Protein AF-A0A813H8K4-F1 (afdb_monomer_lite)

Radius of gyration: 30.25 Å; chains: 1; bounding box: 64×46×92 Å

Organism: Polarella glacialis (NCBI:txid89957)

Foldseek 3Di:
DAQDPPDQLQQQFFKWFQDPPQAQLLVCVVVVNNPCSCVVRVIDHLLVQLCVLCVVVVHHSPVVNVVSSNGGPVRNQVVSVVSVSNDGDTDQQSHADPVRGTDGRDDLSSQLSVLLVCQVPDQEDEDDDPELDLVSLLVSLVSNCVSVVNHAYAYAPEPNYPPVVRPDDPVCVVCSVVSSVVSRRVYYDYPCPVVVVVVVLCVQLVVVCVPPPVVSCVPSPLVVCLVVVPPCNLVCVVVPLVVVQVVVCVVVVNPDPDRPPDDPDPSVVSPDDD

Structure (mmCIF, N/CA/C/O backbone):
data_AF-A0A813H8K4-F1
#
_entry.id   AF-A0A813H8K4-F1
#
loop_
_atom_site.group_PDB
_atom_site.id
_atom_site.type_symbol
_atom_site.label_atom_id
_atom_site.label_alt_id
_atom_site.label_comp_id
_atom_site.label_asym_id
_atom_site.label_entity_id
_atom_site.label_seq_id
_atom_site.pdbx_PDB_ins_code
_atom_site.Cartn_x
_atom_site.Cartn_y
_atom_site.Cartn_z
_atom_site.occupancy
_atom_site.B_iso_or_equiv
_atom_site.auth_seq_id
_atom_site.auth_comp_id
_atom_site.auth_asym_id
_atom_site.auth_atom_id
_atom_site.pdbx_PDB_model_num
ATOM 1 N N . MET A 1 1 ? -9.091 7.031 7.380 1.00 95.38 1 MET A N 1
ATOM 2 C CA . MET A 1 1 ? -10.462 7.454 7.746 1.00 95.38 1 MET A CA 1
ATOM 3 C C . MET A 1 1 ? -11.420 6.767 6.790 1.00 95.38 1 MET A C 1
ATOM 5 O O . MET A 1 1 ? -10.937 6.190 5.821 1.00 95.38 1 MET A O 1
ATOM 9 N N . ILE A 1 2 ? -12.717 6.799 7.065 1.00 97.69 2 ILE A N 1
ATOM 10 C CA . ILE A 1 2 ? -13.765 6.326 6.157 1.00 97.69 2 ILE A CA 1
ATOM 11 C C . ILE A 1 2 ? -14.850 7.399 6.052 1.00 97.69 2 ILE A C 1
ATOM 13 O O . ILE A 1 2 ? -15.060 8.167 6.990 1.00 97.69 2 ILE A O 1
ATOM 17 N N . ASP A 1 3 ? -15.479 7.499 4.892 1.00 97.69 3 ASP A N 1
ATOM 18 C CA . ASP A 1 3 ? -16.495 8.497 4.568 1.00 97.69 3 ASP A CA 1
ATOM 19 C C . ASP A 1 3 ? -17.833 8.250 5.265 1.00 97.69 3 ASP A C 1
ATOM 21 O O . ASP A 1 3 ? -18.477 9.190 5.728 1.00 97.69 3 ASP A O 1
ATOM 25 N N . SER A 1 4 ? -18.223 6.985 5.389 1.00 98.06 4 SER A N 1
ATOM 26 C CA . SER A 1 4 ? -19.488 6.572 5.973 1.00 98.06 4 SER A CA 1
ATOM 27 C C . SER A 1 4 ? -19.311 5.408 6.942 1.00 98.06 4 SER A C 1
ATOM 29 O O . SER A 1 4 ? -18.419 4.578 6.798 1.00 98.06 4 SER A O 1
ATOM 31 N N . ASN A 1 5 ? -20.195 5.339 7.931 1.00 98.00 5 ASN A N 1
ATOM 32 C CA . ASN A 1 5 ? -20.363 4.205 8.832 1.00 98.00 5 ASN A CA 1
ATOM 33 C C . ASN A 1 5 ? -21.572 3.342 8.435 1.00 98.00 5 ASN A C 1
ATOM 35 O O . ASN A 1 5 ? -22.150 2.688 9.292 1.00 98.00 5 ASN A O 1
ATOM 39 N N . ILE A 1 6 ? -22.022 3.403 7.178 1.00 98.31 6 ILE A N 1
ATOM 40 C CA . ILE A 1 6 ? -23.239 2.705 6.747 1.00 98.31 6 ILE A CA 1
ATOM 41 C C . ILE A 1 6 ? -23.038 1.194 6.591 1.00 98.31 6 ILE A C 1
ATOM 43 O O . ILE A 1 6 ? -23.986 0.435 6.788 1.00 98.31 6 ILE A O 1
ATOM 47 N N . ASP A 1 7 ? -21.827 0.761 6.226 1.00 97.88 7 ASP A N 1
ATOM 48 C CA . ASP A 1 7 ? -21.523 -0.645 5.977 1.00 97.88 7 ASP A CA 1
ATOM 49 C C . ASP A 1 7 ? -21.149 -1.368 7.285 1.00 97.88 7 ASP A C 1
ATOM 51 O O . ASP A 1 7 ? -20.157 -1.015 7.937 1.00 97.88 7 ASP A O 1
ATOM 55 N N . PRO A 1 8 ? -21.900 -2.416 7.676 1.00 97.56 8 PRO A N 1
ATOM 56 C CA . PRO A 1 8 ? -21.609 -3.194 8.867 1.00 97.56 8 PRO A CA 1
ATOM 57 C C . PRO A 1 8 ? -20.218 -3.811 8.955 1.00 97.56 8 PRO A C 1
ATOM 59 O O . PRO A 1 8 ? -19.742 -4.009 10.074 1.00 97.56 8 PRO A O 1
ATOM 62 N N . ILE A 1 9 ? -19.574 -4.100 7.822 1.00 96.31 9 ILE A N 1
ATOM 63 C CA . ILE A 1 9 ? -18.228 -4.691 7.780 1.00 96.31 9 ILE A CA 1
ATOM 64 C C . ILE A 1 9 ? -17.190 -3.722 8.364 1.00 96.31 9 ILE A C 1
ATOM 66 O O . ILE A 1 9 ? -16.197 -4.147 8.954 1.00 96.31 9 ILE A O 1
ATOM 70 N N . ASP A 1 10 ? -17.431 -2.413 8.263 1.00 98.06 10 ASP A N 1
ATOM 71 C CA . ASP A 1 10 ? -16.506 -1.393 8.750 1.00 98.06 10 ASP A CA 1
ATOM 72 C C . ASP A 1 10 ? -16.682 -1.096 10.249 1.00 98.06 10 ASP A C 1
ATOM 74 O O . ASP A 1 10 ? -15.744 -0.634 10.907 1.00 98.06 10 ASP A O 1
ATOM 78 N N . HIS A 1 11 ? -17.856 -1.391 10.825 1.00 98.50 11 HIS A N 1
ATOM 79 C CA . HIS A 1 11 ? -18.200 -1.035 12.208 1.00 98.50 11 HIS A CA 1
ATOM 80 C C . HIS A 1 11 ? -17.167 -1.463 13.270 1.00 98.50 11 HIS A C 1
ATOM 82 O O . HIS A 1 11 ? -16.866 -0.638 14.138 1.00 98.50 11 HIS A O 1
ATOM 88 N N . PRO A 1 12 ? -16.594 -2.687 13.248 1.00 98.31 12 PRO A N 1
ATOM 89 C CA . PRO A 1 12 ? -15.613 -3.121 14.252 1.00 98.31 12 PRO A CA 1
ATOM 90 C C . PRO A 1 12 ? -14.320 -2.298 14.242 1.00 98.31 12 PRO A C 1
ATOM 92 O O . PRO A 1 12 ? -13.577 -2.289 15.224 1.00 98.31 12 PRO A O 1
ATOM 95 N N . HIS A 1 13 ? -14.053 -1.594 13.142 1.00 98.12 13 HIS A N 1
ATOM 96 C CA . HIS A 1 13 ? -12.815 -0.861 12.910 1.00 98.12 13 HIS A CA 1
ATOM 97 C C . HIS A 1 13 ? -12.967 0.650 13.098 1.00 98.12 13 HIS A C 1
ATOM 99 O O . HIS A 1 13 ? -11.957 1.353 13.179 1.00 98.12 13 HIS A O 1
ATOM 105 N N . ILE A 1 14 ? -14.195 1.166 13.203 1.00 98.50 14 ILE A N 1
ATOM 106 C CA . ILE A 1 14 ? -14.452 2.587 13.450 1.00 98.50 14 ILE A CA 1
ATOM 107 C C . ILE A 1 14 ? -14.142 2.918 14.915 1.00 98.50 14 ILE A C 1
ATOM 109 O O . ILE A 1 14 ? -14.570 2.231 15.845 1.00 98.50 14 ILE A O 1
ATOM 113 N N . LYS A 1 15 ? -13.377 3.992 15.124 1.00 98.12 15 LYS A N 1
ATOM 114 C CA . LYS A 1 15 ? -13.082 4.527 16.452 1.00 98.12 15 LYS A CA 1
ATOM 115 C C . LYS A 1 15 ? -14.181 5.487 16.892 1.00 98.12 15 LYS A C 1
ATOM 117 O O . LYS A 1 15 ? -14.658 6.293 16.097 1.00 98.12 15 LYS A O 1
ATOM 122 N N . GLY A 1 16 ? -14.495 5.462 18.178 1.00 98.06 16 GLY A N 1
ATOM 123 C CA . GLY A 1 16 ? -15.392 6.413 18.819 1.00 98.06 16 GLY A CA 1
ATOM 124 C C . GLY A 1 16 ? -14.904 6.820 20.199 1.00 98.06 16 GLY A C 1
ATOM 125 O O . GLY A 1 16 ? -13.991 6.211 20.757 1.00 98.06 16 GLY A O 1
ATOM 126 N N . ALA A 1 17 ? -15.495 7.885 20.730 1.00 98.19 17 ALA A N 1
ATOM 127 C CA . ALA A 1 17 ? -15.313 8.301 22.108 1.00 98.19 17 ALA A CA 1
ATOM 128 C C . ALA A 1 17 ? -15.956 7.273 23.047 1.00 98.19 17 ALA A C 1
ATOM 130 O O . ALA A 1 17 ? -17.081 6.823 22.822 1.00 98.19 17 ALA A O 1
ATOM 131 N N . THR A 1 18 ? -15.249 6.920 24.116 1.00 97.50 18 THR A N 1
ATOM 132 C CA . THR A 1 18 ? -15.731 6.007 25.166 1.00 97.50 18 THR A CA 1
ATOM 133 C C . THR A 1 18 ? -15.893 6.708 26.512 1.00 97.50 18 THR A C 1
ATOM 135 O O . THR A 1 18 ? -16.368 6.104 27.473 1.00 97.50 18 THR A O 1
ATOM 138 N N . VAL A 1 19 ? -15.529 7.989 26.590 1.00 96.38 19 VAL A N 1
ATOM 139 C CA . VAL A 1 19 ? -15.779 8.865 27.737 1.00 96.38 19 VAL A CA 1
ATOM 140 C C . VAL A 1 19 ? -17.006 9.730 27.444 1.00 96.38 19 VAL A C 1
ATOM 142 O O . VAL A 1 19 ? -17.052 10.441 26.442 1.00 96.38 19 VAL A O 1
ATOM 145 N N . LYS A 1 20 ? -18.017 9.663 28.319 1.00 95.69 20 LYS A N 1
ATOM 146 C CA . LYS A 1 20 ? -19.244 10.467 28.196 1.00 95.69 20 LYS A CA 1
ATOM 147 C C . LYS A 1 20 ? -18.939 11.957 28.367 1.00 95.69 20 LYS A C 1
ATOM 149 O O . LYS A 1 20 ? -18.173 12.328 29.250 1.00 95.69 20 LYS A O 1
ATOM 154 N N . GLY A 1 21 ? -19.615 12.798 27.586 1.00 94.44 21 GLY A N 1
ATOM 155 C CA . GLY A 1 21 ? -19.603 14.255 27.762 1.00 94.44 21 GLY A CA 1
ATOM 156 C C . GLY A 1 21 ? -18.380 14.981 27.197 1.00 94.44 21 GLY A C 1
ATOM 157 O O . GLY A 1 21 ? -18.243 16.176 27.440 1.00 94.44 21 GLY A O 1
ATOM 158 N N . VAL A 1 22 ? -17.511 14.291 26.451 1.00 96.12 22 VAL A N 1
ATOM 159 C CA . VAL A 1 22 ? -16.458 14.950 25.668 1.00 96.12 22 VAL A CA 1
ATOM 160 C C . VAL A 1 22 ? -17.084 15.737 24.512 1.00 96.12 22 VAL A C 1
ATOM 162 O O . VAL A 1 22 ? -18.079 15.310 23.924 1.00 96.12 22 VAL A O 1
ATOM 165 N N . GLU A 1 23 ? -16.509 16.893 24.197 1.00 96.56 23 GLU A N 1
ATOM 166 C CA . GLU A 1 23 ? -16.936 17.723 23.076 1.00 96.56 23 GLU A CA 1
ATOM 167 C C . GLU A 1 23 ? -16.644 17.046 21.723 1.00 96.56 23 GLU A C 1
ATOM 169 O O . GLU A 1 23 ? -15.661 16.308 21.615 1.00 96.56 23 GLU A O 1
ATOM 174 N N . PRO A 1 24 ? -17.430 17.304 20.660 1.00 97.62 24 PRO A N 1
ATOM 175 C CA . PRO A 1 24 ? -17.091 16.847 19.314 1.00 97.62 24 PRO A CA 1
ATOM 176 C C . PRO A 1 24 ? -15.683 17.288 18.888 1.00 97.62 24 PRO A C 1
ATOM 178 O O . PRO A 1 24 ? -15.290 18.434 19.113 1.00 97.62 24 PRO A O 1
ATOM 181 N N . LEU A 1 25 ? -14.931 16.407 18.222 1.00 97.44 25 LEU A N 1
ATOM 182 C CA . LEU A 1 25 ? -13.550 16.671 17.798 1.00 97.44 25 LEU A CA 1
ATOM 183 C C . LEU A 1 25 ? -13.435 17.940 16.941 1.00 97.44 25 LEU A C 1
ATOM 185 O O . LEU A 1 25 ? -12.498 18.715 17.123 1.00 97.44 25 LEU A O 1
ATOM 189 N N . TYR A 1 26 ? -14.397 18.204 16.050 1.00 95.94 26 TYR A N 1
ATOM 190 C CA . TYR A 1 26 ? -14.380 19.423 15.236 1.00 95.94 26 TYR A CA 1
ATOM 191 C C . TYR A 1 26 ? -14.438 20.702 16.091 1.00 95.94 26 TYR A C 1
ATOM 193 O O . TYR A 1 26 ? -13.811 21.698 15.733 1.00 95.94 26 TYR A O 1
ATOM 201 N N . GLU A 1 27 ? -15.141 20.689 17.232 1.00 96.56 27 GLU A N 1
ATOM 202 C CA . GLU A 1 27 ? -15.174 21.840 18.139 1.00 96.56 27 GLU A CA 1
ATOM 203 C C . GLU A 1 27 ? -13.833 22.032 18.837 1.00 96.56 27 GLU A C 1
ATOM 205 O O . GLU A 1 27 ? -13.381 23.166 18.997 1.00 96.56 27 GLU A O 1
ATOM 210 N N . ALA A 1 28 ? -13.190 20.936 19.245 1.00 97.06 28 ALA A N 1
ATOM 211 C CA . ALA A 1 28 ? -11.857 20.990 19.828 1.00 97.06 28 ALA A CA 1
ATOM 212 C C . ALA A 1 28 ? -10.840 21.555 18.825 1.00 97.06 28 ALA A C 1
ATOM 214 O O . ALA A 1 28 ? -10.028 22.397 19.198 1.00 97.06 28 ALA A O 1
ATOM 215 N N . ILE A 1 29 ? -10.936 21.177 17.545 1.00 96.62 29 ILE A N 1
ATOM 216 C CA . ILE A 1 29 ? -10.087 21.714 16.469 1.00 96.62 29 ILE A CA 1
ATOM 217 C C . ILE A 1 29 ? -10.332 23.216 16.282 1.00 96.62 29 ILE A C 1
ATOM 219 O O . ILE A 1 29 ? -9.381 23.993 16.250 1.00 96.62 29 ILE A O 1
ATOM 223 N N . GLN A 1 30 ? -11.593 23.656 16.225 1.00 95.44 30 GLN A N 1
ATOM 224 C CA . GLN A 1 30 ? -11.928 25.083 16.106 1.00 95.44 30 GLN A CA 1
ATOM 225 C C . GLN A 1 30 ? -11.410 25.918 17.285 1.00 95.44 30 GLN A C 1
ATOM 227 O O . GLN A 1 30 ? -11.039 27.077 17.105 1.00 95.44 30 GLN A O 1
ATOM 232 N N . LYS A 1 31 ? -11.373 25.333 18.487 1.00 96.69 31 LYS A N 1
ATOM 233 C CA . LYS A 1 31 ? -10.867 25.972 19.711 1.00 96.69 31 LYS A CA 1
ATOM 234 C C . LYS A 1 31 ? -9.347 25.824 19.888 1.00 96.69 31 LYS A C 1
ATOM 236 O O . LYS A 1 31 ? -8.793 26.440 20.794 1.00 96.69 31 LYS A O 1
ATOM 241 N N . GLY A 1 32 ? -8.670 25.023 19.059 1.00 96.94 32 GLY A N 1
ATOM 242 C CA . GLY A 1 32 ? -7.242 24.708 19.194 1.00 96.94 32 GLY A CA 1
ATOM 243 C C . GLY A 1 32 ? -6.896 23.834 20.411 1.00 96.94 32 GLY A C 1
ATOM 244 O O . GLY A 1 32 ? -5.775 23.898 20.918 1.00 96.94 32 GLY A O 1
ATOM 245 N N . THR A 1 33 ? -7.855 23.046 20.907 1.00 96.88 33 THR A N 1
ATOM 246 C CA . THR A 1 33 ? -7.750 22.167 22.090 1.00 96.88 33 THR A CA 1
ATOM 247 C C . THR A 1 33 ? -7.789 20.676 21.723 1.00 96.88 33 THR A C 1
ATOM 249 O O . THR A 1 33 ? -8.159 19.830 22.537 1.00 96.88 33 THR A O 1
ATOM 252 N N . ASP A 1 34 ? -7.452 20.336 20.481 1.00 96.25 34 ASP A N 1
ATOM 253 C CA . ASP A 1 34 ? -7.561 18.993 19.902 1.00 96.25 34 ASP A CA 1
ATOM 254 C C . ASP A 1 34 ? -6.357 18.081 20.192 1.00 96.25 34 ASP A C 1
ATOM 256 O O . ASP A 1 34 ? -6.471 16.859 20.089 1.00 96.25 34 ASP A O 1
ATOM 260 N N . LYS A 1 35 ? -5.217 18.653 20.602 1.00 96.56 35 LYS A N 1
ATOM 261 C CA . LYS A 1 35 ? -3.942 17.929 20.776 1.00 96.56 35 LYS A CA 1
ATOM 262 C C . LYS A 1 35 ? -4.033 16.686 21.664 1.00 96.56 35 LYS A C 1
ATOM 264 O O . LYS A 1 35 ? -3.372 15.692 21.380 1.00 96.56 35 LYS A O 1
ATOM 269 N N . ASP A 1 36 ? -4.818 16.742 22.736 1.00 96.75 36 ASP A N 1
ATOM 270 C CA . ASP A 1 36 ? -5.018 15.648 23.694 1.00 96.75 36 ASP A CA 1
ATOM 271 C C . ASP A 1 36 ? -6.418 15.018 23.593 1.00 96.75 36 ASP A C 1
ATOM 273 O O . ASP A 1 36 ? -6.781 14.158 24.400 1.00 96.75 36 ASP A O 1
ATOM 277 N N . TRP A 1 37 ? -7.213 15.425 22.598 1.00 97.38 37 TRP A N 1
ATOM 278 C CA . TRP A 1 37 ? -8.622 15.059 22.497 1.00 97.38 37 TRP A CA 1
ATOM 279 C C . TRP A 1 37 ? -8.823 13.549 22.429 1.00 97.38 37 TRP A C 1
ATOM 281 O O . TRP A 1 37 ? -9.679 13.018 23.128 1.00 97.38 37 TRP A O 1
ATOM 291 N N . GLU A 1 38 ? -8.003 12.825 21.657 1.00 95.56 38 GLU A N 1
ATOM 292 C CA . GLU A 1 38 ? -8.121 11.363 21.573 1.00 95.56 38 GLU A CA 1
ATOM 293 C C . GLU A 1 38 ? -7.940 10.684 22.932 1.00 95.56 38 GLU A C 1
ATOM 295 O O . GLU A 1 38 ? -8.662 9.735 23.246 1.00 95.56 38 GLU A O 1
ATOM 300 N N . GLN A 1 39 ? -7.000 11.180 23.739 1.00 96.69 39 GLN A N 1
ATOM 301 C CA . GLN A 1 39 ? -6.744 10.663 25.076 1.00 96.69 39 GLN A CA 1
ATOM 302 C C . GLN A 1 39 ? -7.911 10.993 26.012 1.00 96.69 39 GLN A C 1
ATOM 304 O O . GLN A 1 39 ? -8.418 10.095 26.683 1.00 96.69 39 GLN A O 1
ATOM 309 N N . ARG A 1 40 ? -8.377 12.250 26.023 1.00 96.38 40 ARG A N 1
ATOM 310 C CA . ARG A 1 40 ? -9.521 12.690 26.844 1.00 96.38 40 ARG A CA 1
ATOM 311 C C . ARG A 1 40 ? -10.816 11.959 26.490 1.00 96.38 40 ARG A C 1
ATOM 313 O O . ARG A 1 40 ? -11.583 11.612 27.382 1.00 96.38 40 ARG A O 1
ATOM 320 N N . ALA A 1 41 ? -11.042 11.702 25.205 1.00 97.38 41 ALA A N 1
ATOM 321 C CA . ALA A 1 41 ? -12.210 10.995 24.689 1.00 97.38 41 ALA A CA 1
ATOM 322 C C . ALA A 1 41 ? -12.155 9.475 24.917 1.00 97.38 41 ALA A C 1
ATOM 324 O O . ALA A 1 41 ? -13.165 8.795 24.723 1.00 97.38 41 ALA A O 1
ATOM 325 N N . GLY A 1 42 ? -10.990 8.924 25.283 1.00 97.06 42 GLY A N 1
ATOM 326 C CA . GLY A 1 42 ? -10.763 7.478 25.318 1.00 97.06 42 GLY A CA 1
ATOM 327 C C . GLY A 1 42 ? -10.927 6.833 23.939 1.00 97.06 42 GLY A C 1
ATOM 328 O O . GLY A 1 42 ? -11.490 5.751 23.827 1.00 97.06 42 GLY A O 1
ATOM 329 N N . CYS A 1 43 ? -10.508 7.515 22.870 1.00 97.00 43 CYS A N 1
ATOM 330 C CA . CYS A 1 43 ? -10.858 7.137 21.503 1.00 97.00 43 CYS A CA 1
ATOM 331 C C . CYS A 1 43 ? -10.319 5.745 21.121 1.00 97.00 43 CYS A C 1
ATOM 333 O O . CYS A 1 43 ? -9.116 5.561 20.926 1.00 97.00 43 CYS A O 1
ATOM 335 N N . MET A 1 44 ? -11.213 4.768 20.959 1.00 97.56 44 MET A N 1
ATOM 336 C CA . MET A 1 44 ? -10.886 3.387 20.580 1.00 97.56 44 MET A CA 1
ATOM 337 C C . MET A 1 44 ? -12.042 2.746 19.804 1.00 97.56 44 MET A C 1
ATOM 339 O O . MET A 1 44 ? -13.057 3.394 19.570 1.00 97.56 44 MET A O 1
ATOM 343 N N . THR A 1 45 ? -11.891 1.500 19.355 1.00 98.44 45 THR A N 1
ATOM 344 C CA . THR A 1 45 ? -12.976 0.771 18.674 1.00 98.44 45 THR A CA 1
ATOM 345 C C . THR A 1 45 ? -13.971 0.183 19.680 1.00 98.44 45 THR A C 1
ATOM 347 O O . THR A 1 45 ? -13.621 -0.040 20.843 1.00 98.44 45 THR A O 1
ATOM 350 N N . PHE A 1 46 ? -15.205 -0.107 19.249 1.00 98.44 46 PHE A N 1
ATOM 351 C CA . PHE A 1 46 ? -16.189 -0.769 20.118 1.00 98.44 46 PHE A CA 1
ATOM 352 C C . PHE A 1 46 ? -15.690 -2.135 20.652 1.00 98.44 46 PHE A C 1
ATOM 354 O O . PHE A 1 46 ? -15.807 -2.379 21.858 1.00 98.44 46 PHE A O 1
ATOM 361 N N . PRO A 1 47 ? -15.062 -3.007 19.831 1.00 98.38 47 PRO A N 1
ATOM 362 C CA . PRO A 1 47 ? -14.417 -4.221 20.328 1.00 98.38 47 PRO A CA 1
ATOM 363 C C . PRO A 1 47 ? -13.381 -3.981 21.431 1.00 98.38 47 PRO A C 1
ATOM 365 O O . PRO A 1 47 ? -13.391 -4.708 22.426 1.00 98.38 47 PRO A O 1
ATOM 368 N N . ASP A 1 48 ? -12.524 -2.963 21.294 1.00 98.06 48 ASP A N 1
ATOM 369 C CA . ASP A 1 48 ? -11.447 -2.677 22.253 1.00 98.06 48 ASP A CA 1
ATOM 370 C C . ASP A 1 48 ? -11.990 -2.228 23.625 1.00 98.06 48 ASP A C 1
ATOM 372 O O . ASP A 1 48 ? -11.491 -2.666 24.671 1.00 98.06 48 ASP A O 1
ATOM 376 N N . VAL A 1 49 ? -13.040 -1.397 23.652 1.00 97.81 49 VAL A N 1
ATOM 377 C CA . VAL A 1 49 ? -13.646 -0.952 24.920 1.00 97.81 49 VAL A CA 1
ATOM 378 C C . VAL A 1 49 ? -14.366 -2.097 25.627 1.00 97.81 49 VAL A C 1
ATOM 380 O O . VAL A 1 49 ? -14.187 -2.284 26.831 1.00 97.81 49 VAL A O 1
ATOM 383 N N . VAL A 1 50 ? -15.097 -2.939 24.890 1.00 98.25 50 VAL A N 1
ATOM 384 C CA . VAL A 1 50 ? -15.720 -4.142 25.460 1.00 98.25 50 VAL A CA 1
ATOM 385 C C . VAL A 1 50 ? -14.651 -5.102 25.979 1.00 98.25 50 VAL A C 1
ATOM 387 O O . VAL A 1 50 ? -14.775 -5.597 27.096 1.00 98.25 50 VAL A O 1
ATOM 390 N N . ALA A 1 51 ? -13.564 -5.316 25.231 1.00 98.00 51 ALA A N 1
ATOM 391 C CA . ALA A 1 51 ? -12.453 -6.156 25.672 1.00 98.00 51 ALA A CA 1
ATOM 392 C C . ALA A 1 51 ? -11.832 -5.647 26.982 1.00 98.00 51 ALA A C 1
ATOM 394 O O . ALA A 1 51 ? -11.494 -6.447 27.854 1.00 98.00 51 ALA A O 1
ATOM 395 N N . SER A 1 52 ? -11.719 -4.329 27.147 1.00 96.94 52 SER A N 1
ATOM 396 C CA . SER A 1 52 ? -11.226 -3.706 28.381 1.00 96.94 52 SER A CA 1
ATOM 397 C C . SER A 1 52 ? -12.166 -3.959 29.568 1.00 96.94 52 SER A C 1
ATOM 399 O O . SER A 1 52 ? -11.702 -4.289 30.661 1.00 96.94 52 SER A O 1
ATOM 401 N N . VAL A 1 53 ? -13.484 -3.894 29.348 1.00 96.81 53 VAL A N 1
ATOM 402 C CA . VAL A 1 53 ? -14.504 -4.209 30.366 1.00 96.81 53 VAL A CA 1
ATOM 403 C C . VAL A 1 53 ? -14.531 -5.699 30.721 1.00 96.81 53 VAL A C 1
ATOM 405 O O . VAL A 1 53 ? -14.692 -6.053 31.886 1.00 96.81 53 VAL A O 1
ATOM 408 N N . LEU A 1 54 ? -14.366 -6.593 29.746 1.00 96.69 54 LEU A N 1
ATOM 409 C CA . LEU A 1 54 ? -14.298 -8.035 30.001 1.00 96.69 54 LEU A CA 1
ATOM 410 C C . LEU A 1 54 ? -13.050 -8.391 30.817 1.00 96.69 54 LEU A C 1
ATOM 412 O O . LEU A 1 54 ? -13.149 -9.098 31.821 1.00 96.69 54 LEU A O 1
ATOM 416 N N . LYS A 1 55 ? -11.894 -7.822 30.455 1.00 96.44 55 LYS A N 1
ATOM 417 C CA . LYS A 1 55 ? -10.633 -8.022 31.182 1.00 96.44 55 LYS A CA 1
ATOM 418 C C . LYS A 1 55 ? -10.710 -7.536 32.629 1.00 96.44 55 LYS A C 1
ATOM 420 O O . LYS A 1 55 ? -10.224 -8.234 33.514 1.00 96.44 55 LYS A O 1
ATOM 425 N N . SER A 1 56 ? -11.355 -6.396 32.901 1.00 95.69 56 SER A N 1
ATOM 426 C CA . SER A 1 56 ? -11.528 -5.906 34.281 1.00 95.69 56 SER A CA 1
ATOM 427 C C . SER A 1 56 ? -12.437 -6.799 35.135 1.00 95.69 56 SER A C 1
ATOM 429 O O . SER A 1 56 ? -12.358 -6.762 36.361 1.00 95.69 56 SER A O 1
ATOM 431 N N . LYS A 1 57 ? -13.252 -7.645 34.495 1.00 94.50 57 LYS A N 1
ATOM 432 C CA . LYS A 1 57 ? -14.090 -8.675 35.127 1.00 94.50 57 LYS A CA 1
ATOM 433 C C . LYS A 1 57 ? -13.433 -10.062 35.155 1.00 94.50 57 LYS A C 1
ATOM 435 O O . LYS A 1 57 ? -14.077 -11.023 35.563 1.00 94.50 57 LYS A O 1
ATOM 440 N N . GLY A 1 58 ? -12.176 -10.185 34.720 1.00 94.38 58 GLY A N 1
ATOM 441 C CA . GLY A 1 58 ? -11.450 -11.459 34.672 1.00 94.38 58 GLY A CA 1
ATOM 442 C C . GLY A 1 58 ? -11.881 -12.398 33.539 1.00 94.38 58 GLY A C 1
ATOM 443 O O . GLY A 1 58 ? -11.595 -13.590 33.599 1.00 94.38 58 GLY A O 1
ATOM 444 N N . VAL A 1 59 ? -12.567 -11.886 32.513 1.00 94.19 59 VAL A N 1
ATOM 445 C CA . VAL A 1 59 ? -13.013 -12.660 31.345 1.00 94.19 59 VAL A CA 1
ATOM 446 C C . VAL A 1 59 ? -11.994 -12.527 30.208 1.00 94.19 59 VAL A C 1
ATOM 448 O O . VAL A 1 59 ? -11.574 -11.417 29.870 1.00 94.19 59 VAL A O 1
ATOM 451 N N . ASP A 1 60 ? -11.615 -13.648 29.583 1.00 94.44 60 ASP A N 1
ATOM 452 C CA . ASP A 1 60 ? -10.758 -13.641 28.391 1.00 94.44 60 ASP A CA 1
ATOM 453 C C . ASP A 1 60 ? -11.486 -13.010 27.192 1.00 94.44 60 ASP A C 1
ATOM 455 O O . ASP A 1 60 ? -12.506 -13.506 26.710 1.00 94.44 60 ASP A O 1
ATOM 459 N N . ALA A 1 61 ? -10.932 -11.907 26.690 1.00 96.44 61 ALA A N 1
ATOM 460 C CA . ALA A 1 61 ? -11.479 -11.161 25.563 1.00 96.44 61 ALA A CA 1
ATOM 461 C C . ALA A 1 61 ? -10.980 -11.659 24.193 1.00 96.44 61 ALA A C 1
ATOM 463 O O . ALA A 1 61 ? -11.397 -11.119 23.169 1.00 96.44 61 ALA A O 1
ATOM 464 N N . SER A 1 62 ? -10.098 -12.663 24.138 1.00 96.12 62 SER A N 1
ATOM 465 C CA . SER A 1 62 ? -9.467 -13.111 22.885 1.00 96.12 62 SER A CA 1
ATOM 466 C C . SER A 1 62 ? -10.485 -13.612 21.863 1.00 96.12 62 SER A C 1
ATOM 468 O O . SER A 1 62 ? -10.390 -13.292 20.678 1.00 96.12 62 SER A O 1
ATOM 470 N N . LYS A 1 63 ? -11.497 -14.359 22.320 1.00 95.88 63 LYS A N 1
ATOM 471 C CA . LYS A 1 63 ? -12.601 -14.811 21.464 1.00 95.88 63 LYS A CA 1
ATOM 472 C C . LYS A 1 63 ? -13.468 -13.640 20.993 1.00 95.88 63 LYS A C 1
ATOM 474 O O . LYS A 1 63 ? -13.765 -13.542 19.809 1.00 95.88 63 LYS A O 1
ATOM 479 N N . TRP A 1 64 ? -13.807 -12.723 21.900 1.00 97.50 64 TRP A N 1
ATOM 480 C CA . TRP A 1 64 ? -14.587 -11.524 21.585 1.00 97.50 64 TRP A CA 1
ATOM 481 C C . TRP A 1 64 ? -13.930 -10.672 20.491 1.00 97.50 64 TRP A C 1
ATOM 483 O O . TRP A 1 64 ? -14.594 -10.288 19.529 1.00 97.50 64 TRP A O 1
ATOM 493 N N . LEU A 1 65 ? -12.625 -10.416 20.604 1.00 97.19 65 LEU A N 1
ATOM 494 C CA . LEU A 1 65 ? -11.885 -9.609 19.632 1.00 97.19 65 LEU A CA 1
ATOM 495 C C . LEU A 1 65 ? -11.898 -10.217 18.224 1.00 97.19 65 LEU A C 1
ATOM 497 O O . LEU A 1 65 ? -11.864 -9.466 17.262 1.00 97.19 65 LEU A O 1
ATOM 501 N N . LYS A 1 66 ? -11.990 -11.546 18.095 1.00 95.31 66 LYS A N 1
ATOM 502 C CA . LYS A 1 66 ? -12.098 -12.227 16.795 1.00 95.31 66 LYS A CA 1
ATOM 503 C C . LYS A 1 66 ? -13.529 -12.255 16.268 1.00 95.31 66 LYS A C 1
ATOM 505 O O . LYS A 1 66 ? -13.763 -11.944 15.105 1.00 95.31 66 LYS A O 1
ATOM 510 N N . ASP A 1 67 ? -14.483 -12.629 17.118 1.00 96.25 67 ASP A N 1
ATOM 511 C CA . ASP A 1 67 ? -15.879 -12.811 16.712 1.00 96.25 67 ASP A CA 1
ATOM 512 C C . ASP A 1 67 ? -16.539 -11.469 16.350 1.00 96.25 67 ASP A C 1
ATOM 514 O O . ASP A 1 67 ? -17.322 -11.397 15.402 1.00 96.25 67 ASP A O 1
ATOM 518 N N . SER A 1 68 ? -16.186 -10.393 17.062 1.00 97.50 68 SER A N 1
ATOM 519 C CA . SER A 1 68 ? -16.735 -9.049 16.828 1.00 97.50 68 SER A CA 1
ATOM 520 C C . SER A 1 68 ? -16.371 -8.452 15.467 1.00 97.50 68 SER A C 1
ATOM 522 O O . SER A 1 68 ? -17.118 -7.612 14.976 1.00 97.50 68 SER A O 1
ATOM 524 N N . LEU A 1 69 ? -15.305 -8.923 14.804 1.00 96.62 69 LEU A N 1
ATOM 525 C CA . LEU A 1 69 ? -14.918 -8.470 13.458 1.00 96.62 69 LEU A CA 1
ATOM 526 C C . LEU A 1 69 ? -15.962 -8.787 12.378 1.00 96.62 69 LEU A C 1
ATOM 528 O O . LEU A 1 69 ? -15.900 -8.234 11.288 1.00 96.62 69 LEU A O 1
ATOM 532 N N . LYS A 1 70 ? -16.912 -9.682 12.669 1.00 95.44 70 LYS A N 1
ATOM 533 C CA . LYS A 1 70 ? -17.971 -10.115 11.745 1.00 95.44 70 LYS A CA 1
ATOM 534 C C . LYS A 1 70 ? -19.350 -9.572 12.128 1.00 95.44 70 LYS A C 1
ATOM 536 O O . LYS A 1 70 ? -20.358 -10.115 11.688 1.00 95.44 70 LYS A O 1
ATOM 541 N N . MET A 1 71 ? -19.405 -8.573 13.009 1.00 97.75 71 MET A N 1
ATOM 542 C CA . MET A 1 71 ? -20.642 -8.073 13.605 1.00 97.75 71 MET A CA 1
ATOM 543 C C . MET A 1 71 ? -20.845 -6.587 13.314 1.00 97.75 71 MET A C 1
ATOM 545 O O . MET A 1 71 ? -19.935 -5.771 13.447 1.00 97.75 71 MET A O 1
ATOM 549 N N . SER A 1 72 ? -22.088 -6.211 13.037 1.00 98.25 72 SER A N 1
ATOM 550 C CA . SER A 1 72 ? -22.530 -4.820 13.070 1.00 98.25 72 SER A CA 1
ATOM 551 C C . SER A 1 72 ? -22.482 -4.248 14.497 1.00 98.25 72 SER A C 1
ATOM 553 O O . SER A 1 72 ? -22.502 -4.987 15.483 1.00 98.25 72 SER A O 1
ATOM 555 N N . LEU A 1 73 ? -22.492 -2.918 14.657 1.00 98.25 73 LEU A N 1
ATOM 556 C CA . LEU A 1 73 ? -22.535 -2.293 15.982 1.00 98.25 73 LEU A CA 1
ATOM 557 C C . LEU A 1 73 ? -23.738 -2.750 16.842 1.00 98.25 73 LEU A C 1
ATOM 559 O O . LEU A 1 73 ? -23.522 -3.051 18.018 1.00 98.25 73 LEU A O 1
ATOM 563 N N . PRO A 1 74 ? -24.980 -2.865 16.323 1.00 97.88 74 PRO A N 1
ATOM 564 C CA . PRO A 1 74 ? -26.093 -3.426 17.095 1.00 97.88 74 PRO A CA 1
ATOM 565 C C . PRO A 1 74 ? -25.852 -4.870 17.564 1.00 97.88 74 PRO A C 1
ATOM 567 O O . PRO A 1 74 ? -26.142 -5.202 18.716 1.00 97.88 74 PRO A O 1
ATOM 570 N N . GLU A 1 75 ? -25.285 -5.720 16.706 1.00 98.25 75 GLU A N 1
ATOM 571 C CA . GLU A 1 75 ? -24.947 -7.106 17.052 1.00 98.25 75 GLU A CA 1
ATOM 572 C C . GLU A 1 75 ? -23.840 -7.165 18.104 1.00 98.25 75 GLU A C 1
ATOM 574 O O . GLU A 1 75 ? -23.986 -7.874 19.101 1.00 98.25 75 GLU A O 1
ATOM 579 N N . MET A 1 76 ? -22.790 -6.353 17.945 1.00 98.25 76 MET A N 1
ATOM 580 C CA . MET A 1 76 ? -21.721 -6.220 18.931 1.00 98.25 76 MET A CA 1
ATOM 581 C C . MET A 1 76 ? -22.268 -5.773 20.289 1.00 98.25 76 MET A C 1
ATOM 583 O O . MET A 1 76 ? -21.897 -6.345 21.311 1.00 98.25 76 MET A O 1
ATOM 587 N N . ARG A 1 77 ? -23.186 -4.798 20.335 1.00 97.88 77 ARG A N 1
ATOM 588 C CA . ARG A 1 77 ? -23.817 -4.353 21.592 1.00 97.88 77 ARG A CA 1
ATOM 589 C C . ARG A 1 77 ? -24.587 -5.485 22.272 1.00 97.88 77 ARG A C 1
ATOM 591 O O . ARG A 1 77 ? -24.430 -5.691 23.476 1.00 97.88 77 ARG A O 1
ATOM 598 N N . LYS A 1 78 ? -25.375 -6.249 21.510 1.00 96.88 78 LYS A N 1
ATOM 599 C CA . LYS A 1 78 ? -26.125 -7.405 22.026 1.00 96.88 78 LYS A CA 1
ATOM 600 C C . LYS A 1 78 ? -25.190 -8.500 22.549 1.00 96.88 78 LYS A C 1
ATOM 602 O O . LYS A 1 78 ? -25.405 -9.016 23.645 1.00 96.88 78 LYS A O 1
ATOM 607 N N . ALA A 1 79 ? -24.150 -8.839 21.791 1.00 96.81 79 ALA A N 1
ATOM 608 C CA . ALA A 1 79 ? -23.175 -9.858 22.164 1.00 96.81 79 ALA A CA 1
ATOM 609 C C . ALA A 1 79 ? -22.345 -9.440 23.391 1.00 96.81 79 ALA A C 1
ATOM 611 O O . ALA A 1 79 ? -22.179 -10.231 24.317 1.00 96.81 79 ALA A O 1
ATOM 612 N N . ALA A 1 80 ? -21.905 -8.181 23.462 1.00 97.06 80 ALA A N 1
ATOM 613 C CA . ALA A 1 80 ? -21.194 -7.634 24.616 1.00 97.06 80 ALA A CA 1
ATOM 614 C C . ALA A 1 80 ? -22.039 -7.699 25.900 1.00 97.06 80 ALA A C 1
ATOM 616 O O . ALA A 1 80 ? -21.540 -8.099 26.954 1.00 97.06 80 ALA A O 1
ATOM 617 N N . ALA A 1 81 ? -23.333 -7.366 25.815 1.00 95.44 81 ALA A N 1
ATOM 618 C CA . ALA A 1 81 ? -24.254 -7.487 26.943 1.00 95.44 81 ALA A CA 1
ATOM 619 C C . ALA A 1 81 ? -24.390 -8.946 27.418 1.00 95.44 81 ALA A C 1
ATOM 621 O O . ALA A 1 81 ? -24.318 -9.202 28.619 1.00 95.44 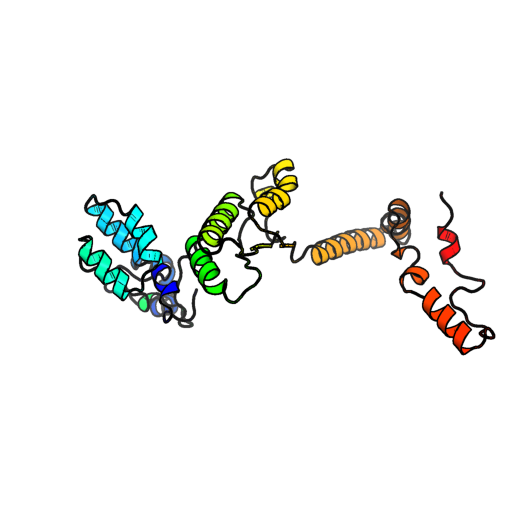81 ALA A O 1
ATOM 622 N N . ALA A 1 82 ? -24.504 -9.903 26.490 1.00 94.81 82 ALA A N 1
ATOM 623 C CA . ALA A 1 82 ? -24.571 -11.333 26.804 1.00 94.81 82 ALA A CA 1
ATOM 624 C C . ALA A 1 82 ? -23.279 -11.878 27.445 1.00 94.81 82 ALA A C 1
ATOM 626 O O . ALA A 1 82 ? -23.340 -12.783 28.273 1.00 94.81 82 ALA A O 1
ATOM 627 N N . LEU A 1 83 ? -22.120 -11.299 27.115 1.00 94.94 83 LEU A N 1
ATOM 628 C CA . LEU A 1 83 ? -20.830 -11.599 27.751 1.00 94.94 83 LEU A CA 1
ATOM 629 C C . LEU A 1 83 ? -20.650 -10.912 29.116 1.00 94.94 83 LEU A C 1
ATOM 631 O O . LEU A 1 83 ? -19.589 -11.006 29.729 1.00 94.94 83 LEU A O 1
ATOM 635 N N . GLY A 1 84 ? -21.669 -10.200 29.599 1.00 93.12 84 GLY A N 1
ATOM 636 C CA . GLY A 1 84 ? -21.633 -9.521 30.887 1.00 93.12 84 GLY A CA 1
ATOM 637 C C . GLY A 1 84 ? -20.857 -8.206 30.871 1.00 93.12 84 GLY A C 1
ATOM 638 O O . GLY A 1 84 ? -20.570 -7.681 31.946 1.00 93.12 84 GLY A O 1
ATOM 639 N N . ALA A 1 85 ? -20.535 -7.629 29.704 1.00 92.44 85 ALA A N 1
ATOM 640 C CA . ALA A 1 85 ? -19.906 -6.307 29.627 1.00 92.44 85 ALA A CA 1
ATOM 641 C C . ALA A 1 85 ? -20.852 -5.193 30.114 1.00 92.44 85 ALA A C 1
ATOM 643 O O . ALA A 1 85 ? -20.393 -4.224 30.714 1.00 92.44 85 ALA A O 1
ATOM 644 N N . GLY A 1 86 ? -22.167 -5.387 29.976 1.00 89.69 86 GLY A N 1
ATOM 645 C CA . GLY A 1 86 ? -23.182 -4.388 30.313 1.00 89.69 86 GLY A CA 1
ATOM 646 C C . GLY A 1 86 ? -23.304 -3.306 29.238 1.00 89.69 86 GLY A C 1
ATOM 647 O O . GLY A 1 86 ? -22.908 -3.509 28.090 1.00 89.69 86 GLY A O 1
ATOM 648 N N . GLU A 1 87 ? -23.874 -2.159 29.603 1.00 90.00 87 GLU A N 1
ATOM 649 C CA . GLU A 1 87 ? -24.016 -1.028 28.687 1.00 90.00 87 GLU A CA 1
ATOM 650 C C . GLU A 1 87 ? -22.691 -0.261 28.570 1.00 90.00 87 GLU A C 1
ATOM 652 O O . GLU A 1 87 ? -22.259 0.427 29.496 1.00 90.00 87 GLU A O 1
ATOM 657 N N . VAL A 1 88 ? -22.035 -0.388 27.415 1.00 93.81 88 VAL A N 1
ATOM 658 C CA . VAL A 1 88 ? -20.783 0.311 27.109 1.00 93.81 88 VAL A CA 1
ATOM 659 C C . VAL A 1 88 ? -21.079 1.578 26.310 1.00 93.81 88 VAL A C 1
ATOM 661 O O . VAL A 1 88 ? -21.677 1.524 25.228 1.00 93.81 88 VAL A O 1
ATOM 664 N N . PHE A 1 89 ? -20.647 2.726 26.839 1.00 96.69 89 PHE A N 1
ATOM 665 C CA . PHE A 1 89 ? -20.730 3.991 26.117 1.00 96.69 89 PHE A CA 1
ATOM 666 C C . PHE A 1 89 ? -19.736 4.006 24.955 1.00 96.69 89 PHE A C 1
ATOM 668 O O . PHE A 1 89 ? -18.561 3.682 25.123 1.00 96.69 89 PHE A O 1
ATOM 675 N N . PHE A 1 90 ? -20.236 4.376 23.782 1.00 98.31 90 PHE A N 1
ATOM 676 C CA . PHE A 1 90 ? -19.456 4.477 22.561 1.00 98.31 90 PHE A CA 1
ATOM 677 C C . PHE A 1 90 ? -20.182 5.393 21.583 1.00 98.31 90 PHE A C 1
ATOM 679 O O . PHE A 1 90 ? -21.341 5.112 21.253 1.00 98.31 90 PHE A O 1
ATOM 686 N N . ASP A 1 91 ? -19.490 6.433 21.127 1.00 98.19 91 ASP A N 1
ATOM 687 C CA . ASP A 1 91 ? -19.986 7.416 20.167 1.00 98.19 91 ASP A CA 1
ATOM 688 C C . ASP A 1 91 ? -18.897 7.748 19.132 1.00 98.19 91 ASP A C 1
ATOM 690 O O . ASP A 1 91 ? -17.891 8.394 19.431 1.00 98.19 91 ASP A O 1
ATOM 694 N N . TRP A 1 92 ? -19.079 7.273 17.903 1.00 98.38 92 TRP A N 1
ATOM 695 C CA . TRP A 1 92 ? -18.171 7.536 16.784 1.00 98.38 92 TRP A CA 1
ATOM 696 C C . TRP A 1 92 ? -18.419 8.872 16.071 1.00 98.38 92 TRP A C 1
ATOM 698 O O . TRP A 1 92 ? -17.539 9.334 15.346 1.00 98.38 92 TRP A O 1
ATOM 708 N N . ASP A 1 93 ? -19.564 9.524 16.291 1.00 98.19 93 ASP A N 1
ATOM 709 C CA . ASP A 1 93 ? -19.959 10.749 15.587 1.00 98.19 93 ASP A CA 1
ATOM 710 C C . ASP A 1 93 ? -19.230 11.952 16.173 1.00 98.19 93 ASP A C 1
ATOM 712 O O . ASP A 1 93 ? -18.800 12.851 15.444 1.00 98.19 93 ASP A O 1
ATOM 716 N N . VAL A 1 94 ? -19.025 11.908 17.488 1.00 97.62 94 VAL A N 1
ATOM 717 C CA . VAL A 1 94 ? -18.197 12.838 18.259 1.00 97.62 94 VAL A CA 1
ATOM 718 C C . VAL A 1 94 ? -16.727 12.806 17.813 1.00 97.62 94 VAL A C 1
ATOM 720 O O . VAL A 1 94 ? -16.030 13.807 17.950 1.00 97.62 94 VAL A O 1
ATOM 723 N N . ALA A 1 95 ? -16.252 11.703 17.221 1.00 97.50 95 ALA A N 1
ATOM 724 C CA . ALA A 1 95 ? -14.861 11.531 16.787 1.00 97.50 95 ALA A CA 1
ATOM 725 C C . ALA A 1 95 ? -14.586 11.905 15.319 1.00 97.50 95 ALA A C 1
ATOM 727 O O . ALA A 1 95 ? -13.467 11.683 14.844 1.00 97.50 95 ALA A O 1
ATOM 728 N N . ARG A 1 96 ? -15.575 12.434 14.587 1.00 97.81 96 ARG A N 1
ATOM 729 C CA . ARG A 1 96 ? -15.426 12.748 13.159 1.00 97.81 96 ARG A CA 1
ATOM 730 C C . ARG A 1 96 ? -14.457 13.902 12.902 1.00 97.81 96 ARG A C 1
ATOM 732 O O . ARG A 1 96 ? -14.307 14.805 13.725 1.00 97.81 96 ARG A O 1
ATOM 739 N N . SER A 1 97 ? -13.801 13.859 11.744 1.00 95.44 97 SER A N 1
ATOM 740 C CA . SER A 1 97 ? -12.967 14.964 11.261 1.00 95.44 97 SER A CA 1
ATOM 741 C C . SER A 1 97 ? -13.814 16.192 10.900 1.00 95.44 97 SER A C 1
ATOM 743 O O . SER A 1 97 ? -15.044 16.123 10.860 1.00 95.44 97 SER A O 1
ATOM 745 N N . VAL A 1 98 ? -13.162 17.322 10.607 1.00 95.56 98 VAL A N 1
ATOM 746 C CA . VAL A 1 98 ? -13.853 18.562 10.202 1.00 95.56 98 VAL A CA 1
ATOM 747 C C . VAL A 1 98 ? -14.597 18.419 8.870 1.00 95.56 98 VAL A C 1
ATOM 749 O O . VAL A 1 98 ? -15.587 19.106 8.645 1.00 95.56 98 VAL A O 1
ATOM 752 N N . GLU A 1 99 ? -14.162 17.494 8.016 1.00 96.19 99 GLU A N 1
ATOM 753 C CA . GLU A 1 99 ? -14.824 17.117 6.763 1.00 96.19 99 GLU A CA 1
ATOM 754 C C . GLU A 1 99 ? -15.980 16.123 6.976 1.00 96.19 99 GLU A C 1
ATOM 756 O O . GLU A 1 99 ? -16.709 15.816 6.037 1.00 96.19 99 GLU A O 1
ATOM 761 N N . GLY A 1 100 ? -16.154 15.612 8.199 1.00 96.94 100 GLY A N 1
ATOM 762 C CA . GLY A 1 100 ? -17.194 14.646 8.550 1.00 96.94 100 GLY A CA 1
ATOM 763 C C . GLY A 1 100 ? -16.779 13.177 8.441 1.00 96.94 100 GLY A C 1
ATOM 764 O O . GLY A 1 100 ? -17.633 12.309 8.598 1.00 96.94 100 GLY A O 1
ATOM 765 N N . TYR A 1 101 ? -15.497 12.869 8.221 1.00 98.25 101 TYR A N 1
ATOM 766 C CA . TYR A 1 101 ? -15.039 11.486 8.095 1.00 98.25 101 TYR A CA 1
ATOM 767 C C . TYR A 1 101 ? -14.974 10.763 9.439 1.00 98.25 101 TYR A C 1
ATOM 769 O O . TYR A 1 101 ? -14.502 11.306 10.441 1.00 98.25 101 TYR A O 1
ATOM 777 N N . PHE A 1 102 ? -15.354 9.489 9.442 1.00 98.44 102 PHE A N 1
ATOM 778 C CA . PHE A 1 102 ? -15.175 8.603 10.581 1.00 98.44 102 PHE A CA 1
ATOM 779 C C . PHE A 1 102 ? -13.716 8.158 10.694 1.00 98.44 102 PHE A C 1
ATOM 781 O O . PHE A 1 102 ? -13.015 7.859 9.716 1.00 98.44 102 PHE A O 1
ATOM 788 N N . ARG A 1 103 ? -13.227 8.089 11.931 1.00 97.12 103 ARG A N 1
ATOM 789 C CA . ARG A 1 103 ? -11.872 7.613 12.212 1.00 97.12 103 ARG A CA 1
ATOM 790 C C . ARG A 1 103 ? -11.879 6.099 12.304 1.00 97.12 103 ARG A C 1
ATOM 792 O O . ARG A 1 103 ? -12.802 5.509 12.844 1.00 97.12 103 ARG A O 1
ATOM 799 N N . ILE A 1 104 ? -10.817 5.477 11.812 1.00 97.12 104 ILE A N 1
ATOM 800 C CA . ILE A 1 104 ? -10.667 4.021 11.803 1.00 97.12 104 ILE A CA 1
ATOM 801 C C . ILE A 1 104 ? -9.382 3.618 12.515 1.00 97.12 104 ILE A C 1
ATOM 803 O O . ILE A 1 104 ? -8.414 4.384 12.557 1.00 97.12 104 ILE A O 1
ATOM 807 N N . LYS A 1 105 ? -9.366 2.401 13.044 1.00 96.62 105 LYS A N 1
ATOM 808 C CA . LYS A 1 105 ? -8.162 1.697 13.471 1.00 96.62 105 LYS A CA 1
ATOM 809 C C . LYS A 1 105 ? -7.676 0.844 12.296 1.00 96.62 105 LYS A C 1
ATOM 811 O O . LYS A 1 105 ? -8.157 -0.266 12.085 1.00 96.62 105 LYS A O 1
ATOM 816 N N . GLY A 1 106 ? -6.740 1.385 11.515 1.00 93.44 106 GLY A N 1
ATOM 817 C CA . GLY A 1 106 ? -6.112 0.650 10.413 1.00 93.44 106 GLY A CA 1
ATOM 818 C C . GLY A 1 106 ? -5.348 -0.563 10.945 1.00 93.44 106 GLY A C 1
ATOM 819 O O . GLY A 1 106 ? -4.455 -0.410 11.775 1.00 93.44 106 GLY A O 1
ATOM 820 N N . THR A 1 107 ? -5.731 -1.761 10.509 1.00 95.38 107 THR A N 1
ATOM 821 C CA . THR A 1 107 ? -5.165 -3.047 10.952 1.00 95.38 107 THR A CA 1
ATOM 822 C C . THR A 1 107 ? -5.145 -4.029 9.788 1.00 95.38 107 THR A C 1
ATOM 824 O O . THR A 1 107 ? -5.915 -3.866 8.842 1.00 95.38 107 THR A O 1
ATOM 827 N N . THR A 1 108 ? -4.306 -5.065 9.866 1.00 97.62 108 THR A N 1
ATOM 828 C CA . THR A 1 108 ? -4.342 -6.171 8.896 1.00 97.62 108 THR A CA 1
ATOM 829 C C . THR A 1 108 ? -5.727 -6.815 8.865 1.00 97.62 108 THR A C 1
ATOM 831 O O . THR A 1 108 ? -6.259 -7.032 7.785 1.00 97.62 108 THR A O 1
ATOM 834 N N . ASP A 1 109 ? -6.356 -7.009 10.027 1.00 96.81 109 ASP A N 1
ATOM 835 C CA . ASP A 1 109 ? -7.704 -7.579 10.144 1.00 96.81 109 ASP A CA 1
ATOM 836 C C . ASP A 1 109 ? -8.741 -6.766 9.353 1.00 96.81 109 ASP A C 1
ATOM 838 O O . ASP A 1 109 ? -9.587 -7.336 8.664 1.00 96.81 109 ASP A O 1
ATOM 842 N N . PHE A 1 110 ? -8.638 -5.430 9.385 1.00 97.38 110 PHE A N 1
ATOM 843 C CA . PHE A 1 110 ? -9.501 -4.553 8.591 1.00 97.38 110 PHE A CA 1
ATOM 844 C C . PHE A 1 110 ? -9.329 -4.789 7.086 1.00 97.38 110 PHE A C 1
ATOM 846 O O . PHE A 1 110 ? -10.303 -4.896 6.339 1.00 97.38 110 PHE A O 1
ATOM 853 N N . CYS A 1 111 ? -8.079 -4.910 6.640 1.00 98.06 111 CYS A N 1
ATOM 854 C CA . CYS A 1 111 ? -7.762 -5.204 5.249 1.00 98.06 111 CYS A CA 1
ATOM 855 C C . CYS A 1 111 ? -8.209 -6.615 4.840 1.00 98.06 111 CYS A C 1
ATOM 857 O O . CYS A 1 111 ? -8.685 -6.785 3.722 1.00 98.06 111 CYS A O 1
ATOM 859 N N . VAL A 1 112 ? -8.109 -7.609 5.730 1.00 98.19 112 VAL A N 1
ATOM 860 C CA . VAL A 1 112 ? -8.578 -8.983 5.492 1.00 98.19 112 VAL A CA 1
ATOM 861 C C . VAL A 1 112 ? -10.092 -9.015 5.281 1.00 98.19 112 VAL A C 1
ATOM 863 O O . VAL A 1 112 ? -10.539 -9.596 4.295 1.00 98.19 112 VAL A O 1
ATOM 866 N N . GLN A 1 113 ? -10.889 -8.373 6.148 1.00 97.12 113 GLN A N 1
ATOM 867 C CA . GLN A 1 113 ? -12.353 -8.342 5.985 1.00 97.12 113 GLN A CA 1
ATOM 868 C C . GLN A 1 113 ? -12.751 -7.730 4.637 1.00 97.12 113 GLN A C 1
ATOM 870 O O . GLN A 1 113 ? -13.571 -8.294 3.911 1.00 97.12 113 GLN A O 1
ATOM 875 N N . ARG A 1 114 ? -12.110 -6.616 4.261 1.00 97.62 114 ARG A N 1
ATOM 876 C CA . ARG A 1 114 ? -12.340 -5.965 2.966 1.00 97.62 114 ARG A CA 1
ATOM 877 C C . ARG A 1 114 ? -11.904 -6.836 1.794 1.00 97.62 114 ARG A C 1
ATOM 879 O O . ARG A 1 114 ? -12.671 -6.995 0.854 1.00 97.62 114 ARG A O 1
ATOM 886 N N . ALA A 1 115 ? -10.736 -7.467 1.868 1.00 98.38 115 ALA A N 1
ATOM 887 C CA . ALA A 1 115 ? -10.268 -8.387 0.837 1.00 98.38 115 ALA A CA 1
ATOM 888 C C . ALA A 1 115 ? -11.250 -9.549 0.614 1.00 98.38 115 ALA A C 1
ATOM 890 O O . ALA A 1 115 ? -11.601 -9.850 -0.522 1.00 98.38 115 ALA A O 1
ATOM 891 N N . ILE A 1 116 ? -11.761 -10.161 1.684 1.00 97.94 116 ILE A N 1
ATOM 892 C CA . ILE A 1 116 ? -12.758 -11.236 1.579 1.00 97.94 116 ILE A CA 1
ATOM 893 C C . ILE A 1 116 ? -14.052 -10.722 0.934 1.00 97.94 116 ILE A C 1
ATOM 895 O O . ILE A 1 116 ? -14.610 -11.395 0.070 1.00 97.94 116 ILE A O 1
ATOM 899 N N . ALA A 1 117 ? -14.515 -9.527 1.313 1.00 97.50 117 ALA A N 1
ATOM 900 C CA . ALA A 1 117 ? -15.707 -8.916 0.725 1.00 97.50 117 ALA A CA 1
ATOM 901 C C . ALA A 1 117 ? -15.527 -8.562 -0.764 1.00 97.50 117 ALA A C 1
ATOM 903 O O . ALA A 1 117 ? -16.490 -8.607 -1.528 1.00 97.50 117 ALA A O 1
ATOM 904 N N . TRP A 1 118 ? -14.306 -8.220 -1.185 1.00 98.12 118 TRP A N 1
ATOM 905 C CA . TRP A 1 118 ? -13.984 -7.843 -2.565 1.00 98.12 118 TRP A CA 1
ATOM 906 C C . TRP A 1 118 ? -13.679 -9.033 -3.474 1.00 98.12 118 TRP A C 1
ATOM 908 O O . TRP A 1 118 ? -13.847 -8.919 -4.685 1.00 98.12 118 TRP A O 1
ATOM 918 N N . ALA A 1 119 ? -13.273 -10.170 -2.910 1.00 98.31 119 ALA A N 1
ATOM 919 C CA . ALA A 1 119 ? -12.863 -11.362 -3.649 1.00 98.31 119 ALA A CA 1
ATOM 920 C C . ALA A 1 119 ? -13.850 -11.846 -4.731 1.00 98.31 119 ALA A C 1
ATOM 922 O O . ALA A 1 119 ? -13.394 -12.188 -5.820 1.00 98.31 119 ALA A O 1
ATOM 923 N N . PRO A 1 120 ? -15.187 -11.824 -4.537 1.00 98.06 120 PRO A N 1
ATOM 924 C CA . PRO A 1 120 ? -16.125 -12.203 -5.599 1.00 98.06 120 PRO A CA 1
ATOM 925 C C . PRO A 1 120 ? -16.109 -11.284 -6.832 1.00 98.06 120 PRO A C 1
ATOM 927 O O . PRO A 1 120 ? -16.704 -11.627 -7.851 1.00 98.06 120 PRO A O 1
ATOM 930 N N . TYR A 1 121 ? -15.471 -10.115 -6.733 1.00 98.44 121 TYR A N 1
ATOM 931 C CA . TYR A 1 121 ? -15.491 -9.052 -7.739 1.00 98.44 121 TYR A CA 1
ATOM 932 C C . TYR A 1 121 ? -14.094 -8.682 -8.256 1.00 98.44 121 TYR A C 1
ATOM 934 O O . TYR A 1 121 ? -13.976 -7.763 -9.066 1.00 98.44 121 TYR A O 1
ATOM 942 N N . ALA A 1 122 ? -13.040 -9.351 -7.781 1.00 98.44 122 ALA A N 1
ATOM 943 C CA . ALA A 1 122 ? -11.660 -9.024 -8.115 1.00 98.44 122 ALA A CA 1
ATOM 944 C C . ALA A 1 122 ? -10.820 -10.288 -8.326 1.00 98.44 122 ALA A C 1
ATOM 946 O O . ALA A 1 122 ? -10.621 -11.079 -7.404 1.00 98.44 122 ALA A O 1
ATOM 947 N N . ASP A 1 123 ? -10.242 -10.426 -9.521 1.00 98.44 123 ASP A N 1
ATOM 948 C CA . ASP A 1 123 ? -9.345 -11.544 -9.836 1.00 98.44 123 ASP A CA 1
ATOM 949 C C . ASP A 1 123 ? -8.117 -11.559 -8.920 1.00 98.44 123 ASP A C 1
ATOM 951 O O . ASP A 1 123 ? -7.655 -12.619 -8.502 1.00 98.44 123 ASP A O 1
ATOM 955 N N . CYS A 1 124 ? -7.598 -10.373 -8.587 1.00 98.50 124 CYS A N 1
ATOM 956 C CA . CYS A 1 124 ? -6.408 -10.186 -7.772 1.00 98.50 124 CYS A CA 1
ATOM 957 C C . CYS A 1 124 ? -6.621 -9.085 -6.726 1.00 98.50 124 CYS A C 1
ATOM 959 O O . CYS A 1 124 ? -7.205 -8.044 -7.027 1.00 98.50 124 CYS A O 1
ATOM 961 N N . ILE A 1 125 ? -6.128 -9.303 -5.503 1.00 98.75 125 ILE A N 1
ATOM 962 C CA . ILE A 1 125 ? -6.256 -8.357 -4.388 1.00 98.75 125 ILE A CA 1
ATOM 963 C C . ILE A 1 125 ? -4.882 -7.909 -3.902 1.00 98.75 125 ILE A C 1
ATOM 965 O O . ILE A 1 125 ? -3.975 -8.713 -3.700 1.00 98.75 125 ILE A O 1
ATOM 969 N N . TRP A 1 126 ? -4.765 -6.614 -3.631 1.00 98.75 126 TRP A N 1
ATOM 970 C CA . TRP A 1 126 ? -3.583 -5.981 -3.061 1.00 98.75 126 TRP A CA 1
ATOM 971 C C . TRP A 1 126 ? -3.963 -5.230 -1.782 1.00 98.75 126 TRP A C 1
ATOM 973 O O . TRP A 1 126 ? -4.872 -4.401 -1.779 1.00 98.75 126 TRP A O 1
ATOM 983 N N . MET A 1 127 ? -3.253 -5.526 -0.691 1.00 98.56 127 MET A N 1
ATOM 984 C CA . MET A 1 127 ? -3.256 -4.721 0.531 1.00 98.56 127 MET A CA 1
ATOM 985 C C . MET A 1 127 ? -2.013 -3.836 0.540 1.00 98.56 127 MET A C 1
ATOM 987 O O . MET A 1 127 ? -0.895 -4.353 0.566 1.00 98.56 127 MET A O 1
ATOM 991 N N . GLU A 1 128 ? -2.198 -2.518 0.555 1.00 97.88 128 GLU A N 1
ATOM 992 C CA . GLU A 1 128 ? -1.066 -1.601 0.669 1.00 97.88 128 GLU A CA 1
ATOM 993 C C . GLU A 1 128 ? -0.410 -1.698 2.051 1.00 97.88 128 GLU A C 1
ATOM 995 O O . GLU A 1 128 ? -1.088 -1.761 3.081 1.00 97.88 128 GLU A O 1
ATOM 1000 N N . THR A 1 129 ? 0.923 -1.705 2.075 1.00 96.44 129 THR A N 1
ATOM 1001 C CA . THR A 1 129 ? 1.724 -1.808 3.299 1.00 96.44 129 THR A CA 1
ATOM 1002 C C . THR A 1 129 ? 2.609 -0.580 3.469 1.00 96.44 129 THR A C 1
ATOM 1004 O O . THR A 1 129 ? 3.060 0.029 2.507 1.00 96.44 129 THR A O 1
ATOM 1007 N N . GLY A 1 130 ? 2.872 -0.196 4.722 1.00 93.50 130 GLY A N 1
ATOM 1008 C CA . GLY A 1 130 ? 3.790 0.908 5.030 1.00 93.50 130 GLY A CA 1
ATOM 1009 C C . GLY A 1 130 ? 5.259 0.485 5.143 1.00 93.50 130 GLY A C 1
ATOM 1010 O O . GLY A 1 130 ? 6.136 1.343 5.202 1.00 93.50 130 GLY A O 1
ATOM 1011 N N . LYS A 1 131 ? 5.527 -0.825 5.235 1.00 94.81 131 LYS A N 1
ATOM 1012 C CA . LYS A 1 131 ? 6.858 -1.426 5.409 1.00 94.81 131 LYS A CA 1
ATOM 1013 C C . LYS A 1 131 ? 6.886 -2.840 4.807 1.00 94.81 131 LYS A C 1
ATOM 1015 O O . LYS A 1 131 ? 5.847 -3.503 4.813 1.00 94.81 131 LYS A O 1
ATOM 1020 N N . PRO A 1 132 ? 8.058 -3.357 4.390 1.00 96.00 132 PRO A N 1
ATOM 1021 C CA . PRO A 1 132 ? 8.197 -4.711 3.855 1.00 96.00 132 PRO A CA 1
ATOM 1022 C C . PRO A 1 132 ? 8.246 -5.762 4.983 1.00 96.00 132 PRO A C 1
ATOM 1024 O O . PRO A 1 132 ? 9.282 -6.354 5.266 1.00 96.00 132 PRO A O 1
ATOM 1027 N N . ILE A 1 133 ? 7.125 -5.979 5.679 1.00 96.19 133 ILE A N 1
ATOM 1028 C CA . ILE A 1 133 ? 7.047 -6.909 6.820 1.00 96.19 133 ILE A CA 1
ATOM 1029 C C . ILE A 1 133 ? 6.454 -8.244 6.361 1.00 96.19 133 ILE A C 1
ATOM 1031 O O . ILE A 1 133 ? 5.235 -8.385 6.248 1.00 96.19 133 ILE A O 1
ATOM 1035 N N . LEU A 1 134 ? 7.307 -9.258 6.170 1.00 96.75 134 LEU A N 1
ATOM 1036 C CA . LEU A 1 134 ? 6.874 -10.581 5.698 1.00 96.75 134 LEU A CA 1
ATOM 1037 C C . LEU A 1 134 ? 5.802 -11.210 6.602 1.00 96.75 134 LEU A C 1
ATOM 1039 O O . LEU A 1 134 ? 4.827 -11.755 6.104 1.00 96.75 134 LEU A O 1
ATOM 1043 N N . ALA A 1 135 ? 5.919 -11.077 7.928 1.00 97.38 135 ALA A N 1
ATOM 1044 C CA . ALA A 1 135 ? 4.924 -11.614 8.861 1.00 97.38 135 ALA A CA 1
ATOM 1045 C C . ALA A 1 135 ? 3.518 -11.010 8.661 1.00 97.38 135 ALA A C 1
ATOM 1047 O O . ALA A 1 135 ? 2.522 -11.719 8.795 1.00 97.38 135 ALA A O 1
ATOM 1048 N N . GLN A 1 136 ? 3.433 -9.725 8.298 1.00 98.25 136 GLN A N 1
ATOM 1049 C CA . GLN A 1 136 ? 2.163 -9.065 7.993 1.00 98.25 136 GLN A CA 1
ATOM 1050 C C . GLN A 1 136 ? 1.569 -9.602 6.685 1.00 98.25 136 GLN A C 1
ATOM 1052 O O . GLN A 1 136 ? 0.375 -9.892 6.624 1.00 98.25 136 GLN A O 1
ATOM 1057 N N . ALA A 1 137 ? 2.406 -9.780 5.658 1.00 98.44 137 ALA A N 1
ATOM 1058 C CA . ALA A 1 137 ? 1.998 -10.373 4.387 1.00 98.44 137 ALA A CA 1
ATOM 1059 C C . ALA A 1 137 ? 1.523 -11.827 4.563 1.00 98.44 137 ALA A C 1
ATOM 1061 O O . ALA A 1 137 ? 0.500 -12.208 3.997 1.00 98.44 137 ALA A O 1
ATOM 1062 N N . THR A 1 138 ? 2.208 -12.610 5.404 1.00 98.56 138 THR A N 1
ATOM 1063 C CA . THR A 1 138 ? 1.811 -13.975 5.777 1.00 98.56 138 THR A CA 1
ATOM 1064 C C . THR A 1 138 ? 0.452 -13.999 6.460 1.00 98.56 138 THR A C 1
ATOM 1066 O O . THR A 1 138 ? -0.385 -14.812 6.079 1.00 98.56 138 THR A O 1
ATOM 1069 N N . GLN A 1 139 ? 0.208 -13.111 7.433 1.00 98.56 139 GLN A N 1
ATOM 1070 C CA . GLN A 1 139 ? -1.097 -13.012 8.093 1.00 98.56 139 GLN A CA 1
ATOM 1071 C C . GLN A 1 139 ? -2.202 -12.725 7.067 1.00 98.56 139 GLN A C 1
ATOM 1073 O O . GLN A 1 139 ? -3.174 -13.472 6.983 1.00 98.56 139 GLN A O 1
ATOM 1078 N N . PHE A 1 140 ? -2.023 -11.680 6.254 1.00 98.81 140 PHE A N 1
ATOM 1079 C CA . PHE A 1 140 ? -3.007 -11.279 5.251 1.00 98.81 140 PHE A CA 1
ATOM 1080 C C . PHE A 1 140 ? -3.310 -12.411 4.263 1.00 98.81 140 PHE A C 1
ATOM 1082 O O . PHE A 1 140 ? -4.470 -12.770 4.062 1.00 98.81 140 PHE A O 1
ATOM 1089 N N . ALA A 1 141 ? -2.271 -13.020 3.688 1.00 98.69 141 ALA A N 1
ATOM 1090 C CA . ALA A 1 141 ? -2.428 -14.099 2.724 1.00 98.69 141 ALA A CA 1
ATOM 1091 C C . ALA A 1 141 ? -3.102 -15.333 3.337 1.00 98.69 141 ALA A C 1
ATOM 1093 O O . ALA A 1 141 ? -4.005 -15.903 2.725 1.00 98.69 141 ALA A O 1
ATOM 1094 N N . ALA A 1 142 ? -2.696 -15.734 4.546 1.00 98.56 142 ALA A N 1
ATOM 1095 C CA . ALA A 1 142 ? -3.260 -16.894 5.224 1.00 98.56 142 ALA A CA 1
ATOM 1096 C C . ALA A 1 142 ? -4.750 -16.704 5.533 1.00 98.56 142 ALA A C 1
ATOM 1098 O O . ALA A 1 142 ? -5.547 -17.599 5.260 1.00 98.56 142 ALA A O 1
ATOM 1099 N N . GLU A 1 143 ? -5.141 -15.545 6.065 1.00 98.19 143 GLU A N 1
ATOM 1100 C CA . GLU A 1 143 ? -6.531 -15.294 6.449 1.00 98.19 143 GLU A CA 1
ATOM 1101 C C . GLU A 1 143 ? -7.451 -15.104 5.235 1.00 98.19 143 GLU A C 1
ATOM 1103 O O . GLU A 1 143 ? -8.538 -15.685 5.200 1.00 98.19 143 GLU A O 1
ATOM 1108 N N . VAL A 1 144 ? -7.010 -14.376 4.202 1.00 98.56 144 VAL A N 1
ATOM 1109 C CA . VAL A 1 144 ? -7.789 -14.219 2.961 1.00 98.56 144 VAL A CA 1
ATOM 1110 C C . VAL A 1 144 ? -7.961 -15.564 2.265 1.00 98.56 144 VAL A C 1
ATOM 1112 O O . VAL A 1 144 ? -9.078 -15.924 1.899 1.00 98.56 144 VAL A O 1
ATOM 1115 N N . ARG A 1 145 ? -6.889 -16.353 2.127 1.00 98.19 145 ARG A N 1
ATOM 1116 C CA . ARG A 1 145 ? -6.947 -17.650 1.437 1.00 98.19 145 ARG A CA 1
ATOM 1117 C C . ARG A 1 145 ? -7.632 -18.739 2.265 1.00 98.19 145 ARG A C 1
ATOM 1119 O O . ARG A 1 145 ? -8.121 -19.705 1.692 1.00 98.19 145 ARG A O 1
ATOM 1126 N N . ALA A 1 146 ? -7.737 -18.588 3.584 1.00 98.12 146 ALA A N 1
ATOM 1127 C CA . ALA A 1 146 ? -8.588 -19.458 4.394 1.00 98.12 146 ALA A CA 1
ATOM 1128 C C . ALA A 1 146 ? -10.078 -19.279 4.052 1.00 98.12 146 ALA A C 1
ATOM 1130 O O . ALA A 1 146 ? -10.827 -20.254 4.065 1.00 98.12 146 ALA A O 1
ATOM 1131 N N . ALA A 1 147 ? -10.505 -18.054 3.729 1.00 97.44 147 ALA A N 1
ATOM 1132 C CA . ALA A 1 147 ? -11.873 -17.765 3.299 1.00 97.44 147 ALA A CA 1
ATOM 1133 C C . ALA A 1 147 ? -12.081 -17.975 1.789 1.00 97.44 147 ALA A C 1
ATOM 1135 O O . ALA A 1 147 ? -13.138 -18.447 1.374 1.00 97.44 147 ALA A O 1
ATOM 1136 N N . VAL A 1 148 ? -11.073 -17.649 0.973 1.00 98.06 148 VAL A N 1
ATOM 1137 C CA . VAL A 1 148 ? -11.115 -17.710 -0.495 1.00 98.06 148 VAL A CA 1
ATOM 1138 C C . VAL A 1 148 ? -9.831 -18.370 -1.031 1.00 98.06 148 VAL A C 1
ATOM 1140 O O . VAL A 1 148 ? -8.894 -17.681 -1.442 1.00 98.06 148 VAL A O 1
ATOM 1143 N N . PRO A 1 149 ? -9.752 -19.717 -1.052 1.00 97.62 149 PRO A N 1
ATOM 1144 C CA . PRO A 1 149 ? -8.509 -20.454 -1.330 1.00 97.62 149 PRO A CA 1
ATOM 1145 C C . PRO A 1 149 ? -7.817 -20.142 -2.658 1.00 97.62 149 PRO A C 1
ATOM 1147 O O . PRO A 1 149 ? -6.596 -20.267 -2.763 1.00 97.62 149 PRO A O 1
ATOM 1150 N N . HIS A 1 150 ? -8.577 -19.738 -3.675 1.00 96.31 150 HIS A N 1
ATOM 1151 C CA . HIS A 1 150 ? -8.058 -19.467 -5.015 1.00 96.31 150 HIS A CA 1
ATOM 1152 C C . HIS A 1 150 ? -7.688 -17.999 -5.254 1.00 96.31 150 HIS A C 1
ATOM 1154 O O . HIS A 1 150 ? -7.204 -17.686 -6.337 1.00 96.31 150 HIS A O 1
ATOM 1160 N N . GLN A 1 151 ? -7.872 -17.113 -4.268 1.00 98.62 151 GLN A N 1
ATOM 1161 C CA . GLN A 1 151 ? -7.649 -15.681 -4.454 1.00 98.62 151 GLN A CA 1
ATOM 1162 C C . GLN A 1 151 ? -6.196 -15.385 -4.846 1.00 98.62 151 GLN A C 1
ATOM 1164 O O . GLN A 1 151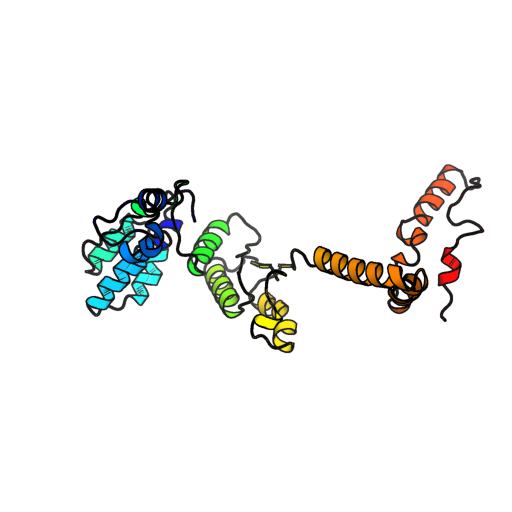 ? -5.269 -15.701 -4.089 1.00 98.62 151 GLN A O 1
ATOM 1169 N N . MET A 1 152 ? -5.996 -14.759 -6.009 1.00 98.75 152 MET A N 1
ATOM 1170 C CA . MET A 1 152 ? -4.689 -14.228 -6.397 1.00 98.75 152 MET A CA 1
ATOM 1171 C C . MET A 1 152 ? -4.392 -12.971 -5.586 1.00 98.75 152 MET A C 1
ATOM 1173 O O . MET A 1 152 ? -5.287 -12.151 -5.345 1.00 98.75 152 MET A O 1
ATOM 1177 N N . LEU A 1 153 ? -3.141 -12.831 -5.153 1.00 98.88 153 LEU A N 1
ATOM 1178 C CA . LEU A 1 153 ? -2.686 -11.685 -4.377 1.00 98.88 153 LEU A CA 1
ATOM 1179 C C . LEU A 1 153 ? -1.598 -10.927 -5.135 1.00 98.88 153 LEU A C 1
ATOM 1181 O O . LEU A 1 153 ? -0.802 -11.518 -5.871 1.00 98.88 153 LEU A O 1
ATOM 1185 N N . ALA A 1 154 ? -1.540 -9.621 -4.903 1.00 98.88 154 ALA A N 1
ATOM 1186 C CA . ALA A 1 154 ? -0.491 -8.758 -5.411 1.00 98.88 154 ALA A CA 1
ATOM 1187 C C . ALA A 1 154 ? 0.196 -7.966 -4.298 1.00 98.88 154 ALA A C 1
ATOM 1189 O O . ALA A 1 154 ? -0.408 -7.670 -3.263 1.00 98.88 154 ALA A O 1
ATOM 1190 N N . TYR A 1 155 ? 1.476 -7.657 -4.509 1.00 98.81 155 TYR A N 1
ATOM 1191 C CA . TYR A 1 155 ? 2.307 -6.969 -3.525 1.00 98.81 155 TYR A CA 1
ATOM 1192 C C . TYR A 1 155 ? 3.106 -5.827 -4.158 1.00 98.81 155 TYR A C 1
ATOM 1194 O O . TYR A 1 155 ? 3.852 -6.024 -5.119 1.00 98.81 155 TYR A O 1
ATOM 1202 N N . ASN A 1 156 ? 2.984 -4.638 -3.570 1.00 98.56 156 ASN A N 1
ATOM 1203 C CA . ASN A 1 156 ? 3.788 -3.473 -3.914 1.00 98.56 156 ASN A CA 1
ATOM 1204 C C . ASN A 1 156 ? 5.119 -3.499 -3.146 1.00 98.56 156 ASN A C 1
ATOM 1206 O O . ASN A 1 156 ? 5.169 -3.289 -1.932 1.00 98.56 156 ASN A O 1
ATOM 1210 N N . LEU A 1 157 ? 6.214 -3.723 -3.865 1.00 98.00 157 LEU A N 1
ATOM 1211 C CA . LEU A 1 157 ? 7.587 -3.599 -3.378 1.00 98.00 157 LEU A CA 1
ATOM 1212 C C . LEU A 1 157 ? 7.968 -2.110 -3.359 1.00 98.00 157 LEU A C 1
ATOM 1214 O O . LEU A 1 157 ? 8.798 -1.650 -4.141 1.00 98.00 157 LEU A O 1
ATOM 1218 N N . SER A 1 158 ? 7.291 -1.341 -2.505 1.00 97.00 158 SER A N 1
ATOM 1219 C CA . SER A 1 158 ? 7.280 0.119 -2.592 1.00 97.00 158 SER A CA 1
ATOM 1220 C C . SER A 1 158 ? 8.687 0.727 -2.502 1.00 97.00 158 SER A C 1
ATOM 1222 O O . SER A 1 158 ? 9.427 0.441 -1.554 1.00 97.00 158 SER A O 1
ATOM 1224 N N . PRO A 1 159 ? 9.056 1.637 -3.422 1.00 96.12 159 PRO A N 1
ATOM 1225 C CA . PRO A 1 159 ? 10.297 2.399 -3.318 1.00 96.12 159 PRO A CA 1
ATOM 1226 C C . PRO A 1 159 ? 10.230 3.482 -2.228 1.00 96.12 159 PRO A C 1
ATOM 1228 O O . PRO A 1 159 ? 11.246 4.083 -1.899 1.00 96.12 159 PRO A O 1
ATOM 1231 N N . SER A 1 160 ? 9.055 3.730 -1.632 1.00 95.19 160 SER A N 1
ATOM 1232 C CA . SER A 1 160 ? 8.929 4.590 -0.446 1.00 95.19 160 SER A CA 1
ATOM 1233 C C . SER A 1 160 ? 9.378 3.899 0.844 1.00 95.19 160 SER A C 1
ATOM 1235 O O . SER A 1 160 ? 9.506 4.556 1.879 1.00 95.19 160 SER A O 1
ATOM 1237 N N . PHE A 1 161 ? 9.616 2.585 0.817 1.00 95.25 161 PHE A N 1
ATOM 1238 C CA . PHE A 1 161 ? 10.233 1.901 1.943 1.00 95.25 161 PHE A CA 1
ATOM 1239 C C . PHE A 1 161 ? 11.708 2.276 2.032 1.00 95.25 161 PHE A C 1
ATOM 1241 O O . PHE A 1 161 ? 12.441 2.232 1.048 1.00 95.25 161 PHE A O 1
ATOM 1248 N N . ASN A 1 162 ? 12.169 2.561 3.247 1.00 94.44 162 ASN A N 1
ATOM 1249 C CA . ASN A 1 162 ? 13.595 2.508 3.525 1.00 94.44 162 ASN A CA 1
ATOM 1250 C C . ASN A 1 162 ? 13.995 1.031 3.676 1.00 94.44 162 ASN A C 1
ATOM 1252 O O . ASN A 1 162 ? 13.874 0.483 4.773 1.00 94.44 162 ASN A O 1
ATOM 1256 N N . TRP A 1 163 ? 14.397 0.391 2.573 1.00 95.25 163 TRP A N 1
ATOM 1257 C CA . TRP A 1 163 ? 14.764 -1.031 2.536 1.00 95.25 163 TRP A CA 1
ATOM 1258 C C . TRP A 1 163 ? 15.953 -1.340 3.457 1.00 95.25 163 TRP A C 1
ATOM 1260 O O . TRP A 1 163 ? 15.844 -2.244 4.283 1.00 95.25 163 TRP A O 1
ATOM 1270 N N . ASP A 1 164 ? 17.007 -0.519 3.440 1.00 93.38 164 ASP A N 1
ATOM 1271 C CA . ASP A 1 164 ? 18.151 -0.642 4.363 1.00 93.38 164 ASP A CA 1
ATOM 1272 C C . ASP A 1 164 ? 17.729 -0.473 5.832 1.00 93.38 164 ASP A C 1
ATOM 1274 O O . ASP A 1 164 ? 18.200 -1.163 6.736 1.00 93.38 164 ASP A O 1
ATOM 1278 N N . GLY A 1 165 ? 16.785 0.435 6.086 1.00 93.06 165 GLY A N 1
ATOM 1279 C CA . GLY A 1 165 ? 16.221 0.687 7.412 1.00 93.06 165 GLY A CA 1
ATOM 1280 C C . GLY A 1 165 ? 15.152 -0.316 7.856 1.00 93.06 165 GLY A C 1
ATOM 1281 O O . GLY A 1 165 ? 14.613 -0.171 8.956 1.00 93.06 165 GLY A O 1
ATOM 1282 N N . ALA A 1 166 ? 14.808 -1.310 7.033 1.00 92.00 166 ALA A N 1
ATOM 1283 C CA . ALA A 1 166 ? 13.761 -2.281 7.346 1.00 92.00 166 ALA A CA 1
ATOM 1284 C C . ALA A 1 166 ? 14.229 -3.391 8.302 1.00 92.00 166 ALA A C 1
ATOM 1286 O O . ALA A 1 166 ? 13.399 -4.152 8.799 1.00 92.00 166 ALA A O 1
ATOM 1287 N N . GLY A 1 167 ? 15.537 -3.474 8.579 1.00 93.12 167 GLY A N 1
ATOM 1288 C CA . GLY A 1 167 ? 16.122 -4.513 9.431 1.00 93.12 167 GLY A CA 1
ATOM 1289 C C . GLY A 1 167 ? 16.226 -5.879 8.748 1.00 93.12 167 GLY A C 1
ATOM 1290 O O . GLY A 1 167 ? 16.298 -6.892 9.440 1.00 93.12 167 GLY A O 1
ATOM 1291 N N . MET A 1 168 ? 16.206 -5.905 7.413 1.00 94.38 168 MET A N 1
ATOM 1292 C CA . MET A 1 168 ? 16.461 -7.103 6.615 1.00 94.38 168 MET A CA 1
ATOM 1293 C C . MET A 1 168 ? 17.949 -7.215 6.283 1.00 94.38 168 MET A C 1
ATOM 1295 O O . MET A 1 168 ? 18.617 -6.206 6.072 1.00 94.38 168 MET A O 1
ATOM 1299 N N . THR A 1 169 ? 18.460 -8.439 6.216 1.00 96.50 169 THR A N 1
ATOM 1300 C CA . THR A 1 169 ? 19.760 -8.720 5.597 1.00 96.50 169 THR A CA 1
ATOM 1301 C C . THR A 1 169 ? 19.632 -8.737 4.075 1.00 96.50 169 THR A C 1
ATOM 1303 O O . THR A 1 169 ? 18.545 -8.985 3.553 1.00 96.50 169 THR A O 1
ATOM 1306 N N . ASP A 1 170 ? 20.742 -8.573 3.354 1.00 96.88 170 ASP A N 1
ATOM 1307 C CA . ASP A 1 170 ? 20.762 -8.672 1.886 1.00 96.88 170 ASP A CA 1
ATOM 1308 C C . ASP A 1 170 ? 20.151 -9.995 1.401 1.00 96.88 170 ASP A C 1
ATOM 1310 O O . ASP A 1 170 ? 19.284 -9.999 0.534 1.00 96.88 170 ASP A O 1
ATOM 1314 N N . ALA A 1 171 ? 20.486 -11.113 2.055 1.00 97.38 171 ALA A N 1
ATOM 1315 C CA . ALA A 1 171 ? 19.912 -12.423 1.741 1.00 97.38 171 ALA A CA 1
ATOM 1316 C C . ALA A 1 171 ? 18.382 -12.475 1.930 1.00 97.38 171 ALA A C 1
ATOM 1318 O O . ALA A 1 171 ? 17.688 -13.154 1.175 1.00 97.38 171 ALA A O 1
ATOM 1319 N N . GLN A 1 172 ? 17.841 -11.764 2.927 1.00 96.69 172 GLN A N 1
ATOM 1320 C CA . GLN A 1 172 ? 16.391 -11.643 3.110 1.00 96.69 172 GLN A CA 1
ATOM 1321 C C . GLN A 1 172 ? 15.757 -10.754 2.037 1.00 96.69 172 GLN A C 1
ATOM 1323 O O . GLN A 1 172 ? 14.651 -11.051 1.596 1.00 96.69 172 GLN A O 1
ATOM 1328 N N . MET A 1 173 ? 16.432 -9.686 1.600 1.00 96.69 173 MET A N 1
ATOM 1329 C CA . MET A 1 173 ? 15.947 -8.848 0.497 1.00 96.69 173 MET A CA 1
ATOM 1330 C C . MET A 1 173 ? 15.928 -9.628 -0.822 1.00 96.69 173 MET A C 1
ATOM 1332 O O . MET A 1 173 ? 14.939 -9.575 -1.551 1.00 96.69 173 MET A O 1
ATOM 1336 N N . GLU A 1 174 ? 16.974 -10.413 -1.089 1.00 97.31 174 GLU A N 1
ATOM 1337 C CA . GLU A 1 174 ? 17.067 -11.305 -2.248 1.00 97.31 174 GLU A CA 1
ATOM 1338 C C . GLU A 1 174 ? 15.958 -12.370 -2.259 1.00 97.31 174 GLU A C 1
ATOM 1340 O O . GLU A 1 174 ? 15.383 -12.656 -3.313 1.00 97.31 174 GLU A O 1
ATOM 1345 N N . SER A 1 175 ? 15.610 -12.952 -1.102 1.00 97.88 175 SER A N 1
ATOM 1346 C CA . SER A 1 175 ? 14.549 -13.966 -1.026 1.00 97.88 175 SER A CA 1
ATOM 1347 C C . SER A 1 175 ? 13.134 -13.391 -0.953 1.00 97.88 175 SER A C 1
ATOM 1349 O O . SER A 1 175 ? 12.181 -14.125 -1.223 1.00 97.88 175 SER A O 1
ATOM 1351 N N . PHE A 1 176 ? 12.968 -12.104 -0.629 1.00 98.12 176 PHE A N 1
ATOM 1352 C CA . PHE A 1 176 ? 11.681 -11.506 -0.256 1.00 98.12 176 PHE A CA 1
ATOM 1353 C C . PHE A 1 176 ? 10.569 -11.750 -1.286 1.00 98.12 176 PHE A C 1
ATOM 1355 O O . PHE A 1 176 ? 9.475 -12.192 -0.934 1.00 98.12 176 PHE A O 1
ATOM 1362 N N . ILE A 1 177 ? 10.861 -11.535 -2.573 1.00 98.44 177 ILE A N 1
ATOM 1363 C CA . ILE A 1 177 ? 9.907 -11.744 -3.678 1.00 98.44 177 ILE A CA 1
ATOM 1364 C C . ILE A 1 177 ? 9.444 -13.203 -3.737 1.00 98.44 177 ILE A C 1
ATOM 1366 O O . ILE A 1 177 ? 8.258 -13.494 -3.912 1.00 98.44 177 ILE A O 1
ATOM 1370 N N . TRP A 1 178 ? 10.374 -14.139 -3.561 1.00 98.44 178 TRP A N 1
ATOM 1371 C CA . TRP A 1 178 ? 10.094 -15.572 -3.609 1.00 98.44 178 TRP A CA 1
ATOM 1372 C C . TRP A 1 178 ? 9.346 -16.053 -2.370 1.00 98.44 178 TRP A C 1
ATOM 1374 O O . TRP A 1 178 ? 8.484 -16.927 -2.467 1.00 98.44 178 TRP A O 1
ATOM 1384 N N . ASP A 1 179 ? 9.640 -15.472 -1.211 1.00 98.44 179 ASP A N 1
ATOM 1385 C CA . ASP A 1 179 ? 8.926 -15.761 0.027 1.00 98.44 179 ASP A CA 1
ATOM 1386 C C . ASP A 1 179 ? 7.482 -15.254 -0.028 1.00 98.44 179 ASP A C 1
ATOM 1388 O O . ASP A 1 179 ? 6.571 -15.985 0.360 1.00 98.44 179 ASP A O 1
ATOM 1392 N N . LEU A 1 180 ? 7.241 -14.082 -0.624 1.00 98.69 180 LEU A N 1
ATOM 1393 C CA . LEU A 1 180 ? 5.893 -13.615 -0.955 1.00 98.69 180 LEU A CA 1
ATOM 1394 C C . LEU A 1 180 ? 5.198 -14.536 -1.973 1.00 98.69 180 LEU A C 1
ATOM 1396 O O . LEU A 1 180 ? 4.039 -14.910 -1.784 1.00 98.69 180 LEU A O 1
ATOM 1400 N N . ALA A 1 181 ? 5.890 -14.966 -3.030 1.00 98.62 181 ALA A N 1
ATOM 1401 C CA . ALA A 1 181 ? 5.295 -15.825 -4.056 1.00 98.62 181 ALA A CA 1
ATOM 1402 C C . ALA A 1 181 ? 4.752 -17.147 -3.475 1.00 98.62 181 ALA A C 1
ATOM 1404 O O . ALA A 1 181 ? 3.658 -17.579 -3.844 1.00 98.62 181 ALA A O 1
ATOM 1405 N N . LYS A 1 182 ? 5.450 -17.745 -2.496 1.00 98.38 182 LYS A N 1
ATOM 1406 C CA . LYS A 1 182 ? 5.000 -18.957 -1.775 1.00 98.38 182 LYS A CA 1
ATOM 1407 C C . LYS A 1 182 ? 3.679 -18.762 -1.016 1.00 98.38 182 LYS A C 1
ATOM 1409 O O . LYS A 1 182 ? 2.987 -19.740 -0.749 1.00 98.38 182 LYS A O 1
ATOM 1414 N N . LEU A 1 183 ? 3.322 -17.523 -0.677 1.00 98.00 183 LEU A N 1
ATOM 1415 C CA . LEU A 1 183 ? 2.082 -17.168 0.023 1.00 98.00 183 LEU A CA 1
ATOM 1416 C C . LEU A 1 183 ? 0.909 -16.892 -0.936 1.00 98.00 183 LEU A C 1
ATOM 1418 O O . LEU A 1 183 ? -0.214 -16.676 -0.485 1.00 98.00 183 LEU A O 1
ATOM 1422 N N . GLY A 1 184 ? 1.146 -16.912 -2.253 1.00 98.00 184 GLY A N 1
ATOM 1423 C CA . GLY A 1 184 ? 0.134 -16.626 -3.274 1.00 98.00 184 GLY A CA 1
ATOM 1424 C C . GLY A 1 184 ? 0.186 -15.207 -3.847 1.00 98.00 184 GLY A C 1
ATOM 1425 O O . GLY A 1 184 ? -0.713 -14.842 -4.606 1.00 98.00 184 GLY A O 1
ATOM 1426 N N . PHE A 1 185 ? 1.224 -14.420 -3.530 1.00 98.75 185 PHE A N 1
ATOM 1427 C CA . PHE A 1 185 ? 1.489 -13.136 -4.187 1.00 98.75 185 PHE A CA 1
ATOM 1428 C C . PHE A 1 185 ? 2.083 -13.363 -5.586 1.00 98.75 185 PHE A C 1
ATOM 1430 O O . PHE A 1 185 ? 3.302 -13.361 -5.775 1.00 98.75 185 PHE A O 1
ATOM 1437 N N . CYS A 1 186 ? 1.210 -13.612 -6.563 1.00 98.44 186 CYS A N 1
ATOM 1438 C CA . CYS A 1 186 ? 1.584 -14.004 -7.923 1.00 98.44 186 CYS A CA 1
ATOM 1439 C C . CYS A 1 186 ? 1.920 -12.823 -8.843 1.00 98.44 186 CYS A C 1
ATOM 1441 O O . CYS A 1 186 ? 2.485 -13.034 -9.913 1.00 98.44 186 CYS A O 1
ATOM 1443 N N . TRP A 1 187 ? 1.596 -11.592 -8.440 1.00 98.81 187 TRP A N 1
ATOM 1444 C CA . TRP A 1 187 ? 2.003 -10.379 -9.145 1.00 98.81 187 TRP A CA 1
ATOM 1445 C C . TRP A 1 187 ? 2.657 -9.400 -8.172 1.00 98.81 187 TRP A C 1
ATOM 1447 O O . TRP A 1 187 ? 2.082 -9.038 -7.148 1.00 98.81 187 TRP A O 1
ATOM 1457 N N . GLN A 1 188 ? 3.889 -8.995 -8.464 1.00 98.69 188 GLN A N 1
ATOM 1458 C CA . GLN A 1 188 ? 4.675 -8.120 -7.600 1.00 98.69 188 GLN A CA 1
ATOM 1459 C C . GLN A 1 188 ? 5.345 -7.053 -8.453 1.00 98.69 188 GLN A C 1
ATOM 1461 O O . GLN A 1 188 ? 5.775 -7.331 -9.573 1.00 98.69 188 GLN A O 1
ATOM 1466 N N . PHE A 1 189 ? 5.406 -5.829 -7.944 1.00 98.56 189 PHE A N 1
ATOM 1467 C CA . PHE A 1 189 ? 5.870 -4.683 -8.721 1.00 98.56 189 PHE A CA 1
ATOM 1468 C C . PHE A 1 189 ? 6.509 -3.627 -7.822 1.00 98.56 189 PHE A C 1
ATOM 1470 O O . PHE A 1 189 ? 6.118 -3.465 -6.669 1.00 98.56 189 PHE A O 1
ATOM 1477 N N . ILE A 1 190 ? 7.470 -2.883 -8.372 1.00 98.44 190 ILE A N 1
ATOM 1478 C CA . ILE A 1 190 ? 8.021 -1.670 -7.759 1.00 98.44 190 ILE A CA 1
ATOM 1479 C C . ILE A 1 190 ? 7.410 -0.487 -8.508 1.00 98.44 190 ILE A C 1
ATOM 1481 O O . ILE A 1 190 ? 7.746 -0.245 -9.667 1.00 98.44 190 ILE A O 1
ATOM 1485 N N . THR A 1 191 ? 6.506 0.245 -7.859 1.00 97.38 191 THR A N 1
ATOM 1486 C CA . THR A 1 191 ? 5.674 1.279 -8.507 1.00 97.38 191 THR A CA 1
ATOM 1487 C C . THR A 1 191 ? 6.467 2.354 -9.246 1.00 97.38 191 THR A C 1
ATOM 1489 O O . THR A 1 191 ? 6.060 2.766 -10.327 1.00 97.38 191 THR A O 1
ATOM 1492 N N . LEU A 1 192 ? 7.592 2.806 -8.680 1.00 97.75 192 LEU A N 1
ATOM 1493 C CA . LEU A 1 192 ? 8.381 3.932 -9.199 1.00 97.75 192 LEU A CA 1
ATOM 1494 C C . LEU A 1 192 ? 9.833 3.553 -9.541 1.00 97.75 192 LEU A C 1
ATOM 1496 O O . LEU A 1 192 ? 10.698 4.425 -9.558 1.00 97.75 192 LEU A O 1
ATOM 1500 N N . ALA A 1 193 ? 10.125 2.275 -9.819 1.00 97.94 193 ALA A N 1
ATOM 1501 C CA . ALA A 1 193 ? 11.489 1.852 -10.168 1.00 97.94 193 ALA A CA 1
ATOM 1502 C C . ALA A 1 193 ? 12.043 2.628 -11.373 1.00 97.94 193 ALA A C 1
ATOM 1504 O O . ALA A 1 193 ? 13.128 3.191 -11.277 1.00 97.94 193 ALA A O 1
ATOM 1505 N N . GLY A 1 194 ? 11.270 2.728 -12.462 1.00 98.00 194 GLY A N 1
ATOM 1506 C CA . GLY A 1 194 ? 11.675 3.470 -13.663 1.00 98.00 194 GLY A CA 1
ATOM 1507 C C . GLY A 1 194 ? 12.001 4.936 -13.369 1.00 98.00 194 GLY A C 1
ATOM 1508 O O . GLY A 1 194 ? 13.069 5.407 -13.736 1.00 98.00 194 GLY A O 1
ATOM 1509 N N . PHE A 1 195 ? 11.151 5.619 -12.591 1.00 98.19 195 PHE A N 1
ATOM 1510 C CA . PHE A 1 195 ? 11.396 7.002 -12.169 1.00 98.19 195 PHE A CA 1
ATOM 1511 C C . PHE A 1 195 ? 12.736 7.160 -11.433 1.00 98.19 195 PHE A C 1
ATOM 1513 O O . PHE A 1 195 ? 13.493 8.087 -11.716 1.00 98.19 195 PHE A O 1
ATOM 1520 N N . HIS A 1 196 ? 13.048 6.253 -10.501 1.00 98.31 196 HIS A N 1
ATOM 1521 C CA . HIS A 1 196 ? 14.310 6.302 -9.762 1.00 98.31 196 HIS A CA 1
ATOM 1522 C C . HIS A 1 196 ? 15.521 5.937 -10.631 1.00 98.31 196 HIS A C 1
ATOM 1524 O O . HIS A 1 196 ? 16.562 6.582 -10.496 1.00 98.31 196 HIS A O 1
ATOM 1530 N N . CYS A 1 197 ? 15.394 4.961 -11.535 1.00 98.06 197 CYS A N 1
ATOM 1531 C CA . CYS A 1 197 ? 16.437 4.614 -12.503 1.00 98.06 197 CYS A CA 1
ATOM 1532 C C . CYS A 1 197 ? 16.768 5.800 -13.421 1.00 98.06 197 CYS A C 1
ATOM 1534 O O . CYS A 1 197 ? 17.940 6.158 -13.559 1.00 98.06 197 CYS A O 1
ATOM 1536 N N . ASP A 1 198 ? 15.744 6.448 -13.979 1.00 98.06 198 ASP A N 1
ATOM 1537 C CA . ASP A 1 198 ? 15.892 7.596 -14.874 1.00 98.06 198 ASP A CA 1
ATOM 1538 C C . ASP A 1 198 ? 16.537 8.777 -14.149 1.00 98.06 198 ASP A C 1
ATOM 1540 O O . ASP A 1 198 ? 17.547 9.319 -14.602 1.00 98.06 198 ASP A O 1
ATOM 1544 N N . ALA A 1 199 ? 15.995 9.148 -12.985 1.00 98.38 199 ALA A N 1
ATOM 1545 C CA . ALA A 1 199 ? 16.498 10.271 -12.203 1.00 98.38 199 ALA A CA 1
ATOM 1546 C C . ALA A 1 199 ? 17.969 10.077 -11.802 1.00 98.38 199 ALA A C 1
ATOM 1548 O O . ALA A 1 199 ? 18.767 11.006 -11.933 1.00 98.38 199 ALA A O 1
ATOM 1549 N N . LEU A 1 200 ? 18.338 8.870 -11.353 1.00 98.12 200 LEU A N 1
ATOM 1550 C CA . LEU A 1 200 ? 19.710 8.548 -10.965 1.00 98.12 200 LEU A CA 1
ATOM 1551 C C . LEU A 1 200 ? 20.668 8.631 -12.160 1.00 98.12 200 LEU A C 1
ATOM 1553 O O . LEU A 1 200 ? 21.711 9.282 -12.069 1.00 98.12 200 LEU A O 1
ATOM 1557 N N . SER A 1 201 ? 20.309 7.994 -13.279 1.00 97.19 201 SER A N 1
ATOM 1558 C CA . SER A 1 201 ? 21.149 7.969 -14.480 1.00 97.19 201 SER A CA 1
ATOM 1559 C C . SER A 1 201 ? 21.362 9.376 -15.046 1.00 97.19 201 SER A C 1
ATOM 1561 O O . SER A 1 201 ? 22.493 9.766 -15.351 1.00 97.19 201 SER A O 1
ATOM 1563 N N . ILE A 1 202 ? 20.292 10.174 -15.126 1.00 98.19 202 ILE A N 1
ATOM 1564 C CA . ILE A 1 202 ? 20.342 11.546 -15.643 1.00 98.19 202 ILE A CA 1
ATOM 1565 C C . ILE A 1 202 ? 21.169 12.453 -14.725 1.00 98.19 202 ILE A C 1
ATOM 1567 O O . ILE A 1 202 ? 21.987 13.221 -15.231 1.00 98.19 202 ILE A O 1
ATOM 1571 N N . ASP A 1 203 ? 21.009 12.369 -13.400 1.00 98.38 203 ASP A N 1
ATOM 1572 C CA . ASP A 1 203 ? 21.777 13.196 -12.458 1.00 98.38 203 ASP A CA 1
ATOM 1573 C C . ASP A 1 203 ? 23.283 12.906 -12.547 1.00 98.38 203 ASP A C 1
ATOM 1575 O O . ASP A 1 203 ? 24.091 13.835 -12.665 1.00 98.38 203 ASP A O 1
ATOM 1579 N N . PHE A 1 204 ? 23.671 11.627 -12.569 1.00 97.62 204 PHE A N 1
ATOM 1580 C CA . PHE A 1 204 ? 25.076 11.231 -12.694 1.00 97.62 204 PHE A CA 1
ATOM 1581 C C . PHE A 1 204 ? 25.669 11.672 -14.029 1.00 97.62 204 PHE A C 1
ATOM 1583 O O . PHE A 1 204 ? 26.747 12.275 -14.055 1.00 97.62 204 PHE A O 1
ATOM 1590 N N . PHE A 1 205 ? 24.951 11.429 -15.127 1.00 98.25 205 PHE A N 1
ATOM 1591 C CA . PHE A 1 205 ? 25.399 11.834 -16.451 1.00 98.25 205 PHE A CA 1
ATOM 1592 C C . PHE A 1 205 ? 25.537 13.356 -16.562 1.00 98.25 205 PHE A C 1
ATOM 1594 O O . PHE A 1 205 ? 26.594 13.839 -16.964 1.00 98.25 205 PHE A O 1
ATOM 1601 N N . ALA A 1 206 ? 24.522 14.129 -16.164 1.00 98.50 206 ALA A N 1
ATOM 1602 C CA . ALA A 1 206 ? 24.527 15.584 -16.302 1.00 98.50 206 ALA A CA 1
ATOM 1603 C C . ALA A 1 206 ? 25.667 16.241 -15.506 1.00 98.50 206 ALA A C 1
ATOM 1605 O O . ALA A 1 206 ? 26.373 17.108 -16.030 1.00 98.50 206 ALA A O 1
ATOM 1606 N N . ARG A 1 207 ? 25.895 15.802 -14.259 1.00 98.25 207 ARG A N 1
ATOM 1607 C CA . ARG A 1 207 ? 26.976 16.323 -13.400 1.00 98.25 207 ARG A CA 1
ATOM 1608 C C . ARG A 1 207 ? 28.358 16.080 -13.984 1.00 98.25 207 ARG A C 1
ATOM 1610 O O . ARG A 1 207 ? 29.247 16.921 -13.836 1.00 98.25 207 ARG A O 1
ATOM 1617 N N . ASP A 1 208 ? 28.550 14.923 -14.598 1.00 98.25 208 ASP A N 1
ATOM 1618 C CA . ASP A 1 208 ? 29.838 14.528 -15.141 1.00 98.25 208 ASP A CA 1
ATOM 1619 C C . ASP A 1 208 ? 30.075 15.116 -16.538 1.00 98.25 208 ASP A C 1
ATOM 1621 O O . ASP A 1 208 ? 31.156 15.630 -16.833 1.00 98.25 208 ASP A O 1
ATOM 1625 N N . TYR A 1 209 ? 29.031 15.164 -17.367 1.00 98.56 209 TYR A N 1
ATOM 1626 C CA . TYR A 1 209 ? 29.049 15.820 -18.672 1.00 98.56 209 TYR A CA 1
ATOM 1627 C C . TYR A 1 209 ? 29.381 17.311 -18.557 1.00 98.56 209 TYR A C 1
ATOM 1629 O O . TYR A 1 209 ? 30.218 17.807 -19.309 1.00 98.56 209 TYR A O 1
ATOM 1637 N N . ALA A 1 210 ? 28.836 18.009 -17.555 1.00 98.50 210 ALA A N 1
ATOM 1638 C CA . ALA A 1 210 ? 29.163 19.412 -17.291 1.00 98.50 210 ALA A CA 1
ATOM 1639 C C . ALA A 1 210 ? 30.660 19.656 -17.002 1.00 98.50 210 ALA A C 1
ATOM 1641 O O . ALA A 1 210 ? 31.145 20.772 -17.180 1.00 98.50 210 ALA A O 1
ATOM 1642 N N . LYS A 1 211 ? 31.399 18.629 -16.560 1.00 98.31 211 LYS A N 1
ATOM 1643 C CA . LYS A 1 211 ? 32.831 18.715 -16.231 1.00 98.31 211 LYS A CA 1
ATOM 1644 C C . LYS A 1 211 ? 33.732 18.156 -17.331 1.00 98.31 211 LYS A C 1
ATOM 1646 O O . LYS A 1 211 ? 34.817 18.685 -17.553 1.00 98.31 211 LYS A O 1
ATOM 1651 N N . ARG A 1 212 ? 33.318 17.063 -17.980 1.00 98.00 212 ARG A N 1
ATOM 1652 C CA . ARG A 1 212 ? 34.164 16.258 -18.884 1.00 98.00 212 ARG A CA 1
ATOM 1653 C C . ARG A 1 212 ? 33.676 16.228 -20.334 1.00 98.00 212 ARG A C 1
ATOM 1655 O O . ARG A 1 212 ? 34.336 15.626 -21.181 1.00 98.00 212 ARG A O 1
ATOM 1662 N N . GLY A 1 213 ? 32.536 16.851 -20.632 1.00 97.88 213 GLY A N 1
ATOM 1663 C CA . GLY A 1 213 ? 31.937 16.872 -21.965 1.00 97.88 213 GLY A CA 1
ATOM 1664 C C . GLY A 1 213 ? 31.727 15.465 -22.528 1.00 97.88 213 GLY A C 1
ATOM 1665 O O . GLY A 1 213 ? 31.364 14.535 -21.806 1.00 97.88 213 GLY A O 1
ATOM 1666 N N . ALA A 1 214 ? 32.009 15.285 -23.820 1.00 98.00 214 ALA A N 1
ATOM 1667 C CA . ALA A 1 214 ? 31.791 14.026 -24.538 1.00 98.00 214 ALA A CA 1
ATOM 1668 C C . ALA A 1 214 ? 32.465 12.798 -23.893 1.00 98.00 214 ALA A C 1
ATOM 1670 O O . ALA A 1 214 ? 31.969 11.683 -24.050 1.00 98.00 214 ALA A O 1
ATOM 1671 N N . ALA A 1 215 ? 33.549 12.975 -23.126 1.00 98.19 215 ALA A N 1
ATOM 1672 C CA . ALA A 1 215 ? 34.182 11.866 -22.414 1.00 98.19 215 ALA A CA 1
ATOM 1673 C C . ALA A 1 215 ? 33.237 11.206 -21.391 1.00 98.19 215 ALA A C 1
ATOM 1675 O O . ALA A 1 215 ? 33.292 9.986 -21.234 1.00 98.19 215 ALA A O 1
ATOM 1676 N N . ALA A 1 216 ? 32.350 11.974 -20.743 1.00 98.19 216 ALA A N 1
ATOM 1677 C CA . ALA A 1 216 ? 31.331 11.433 -19.841 1.00 98.19 216 ALA A CA 1
ATOM 1678 C C . ALA A 1 216 ? 30.322 10.562 -20.602 1.00 98.19 216 ALA A C 1
ATOM 1680 O O . ALA A 1 216 ? 30.063 9.436 -20.189 1.00 98.19 216 ALA A O 1
ATOM 1681 N N . TYR A 1 217 ? 29.831 11.026 -21.758 1.00 97.88 217 TYR A N 1
ATOM 1682 C CA . TYR A 1 217 ? 28.921 10.246 -22.607 1.00 97.88 217 TYR A CA 1
ATOM 1683 C C . TYR A 1 217 ? 29.564 8.940 -23.087 1.00 97.88 217 TYR A C 1
ATOM 1685 O O . TYR A 1 217 ? 28.997 7.862 -22.916 1.00 97.88 217 TYR A O 1
ATOM 1693 N N . VAL A 1 218 ? 30.783 9.017 -23.631 1.00 97.56 218 VAL A N 1
ATOM 1694 C CA . VAL A 1 218 ? 31.485 7.840 -24.159 1.00 97.56 218 VAL A CA 1
ATOM 1695 C C . VAL A 1 218 ? 31.737 6.802 -23.063 1.00 97.56 218 VAL A C 1
ATOM 1697 O O . VAL A 1 218 ? 31.615 5.609 -23.321 1.00 97.56 218 VAL A O 1
ATOM 1700 N N . GLN A 1 219 ? 32.100 7.224 -21.848 1.00 96.94 219 GLN A N 1
ATOM 1701 C CA . GLN A 1 219 ? 32.460 6.305 -20.764 1.00 96.94 219 GLN A CA 1
ATOM 1702 C C . GLN A 1 219 ? 31.262 5.775 -19.974 1.00 96.94 219 GLN A C 1
ATOM 1704 O O . GLN A 1 219 ? 31.247 4.586 -19.670 1.00 96.94 219 GLN A O 1
ATOM 1709 N N . LEU A 1 220 ? 30.298 6.634 -19.627 1.00 96.88 220 LEU A N 1
ATOM 1710 C CA . LEU A 1 220 ? 29.153 6.255 -18.794 1.00 96.88 220 LEU A CA 1
ATOM 1711 C C . LEU A 1 220 ? 28.043 5.578 -19.599 1.00 96.88 220 LEU A C 1
ATOM 1713 O O . LEU A 1 220 ? 27.385 4.695 -19.064 1.00 96.88 220 LEU A O 1
ATOM 1717 N N . ILE A 1 221 ? 27.849 5.983 -20.859 1.00 96.88 221 ILE A N 1
ATOM 1718 C CA . ILE A 1 221 ? 26.744 5.511 -21.702 1.00 96.88 221 ILE A CA 1
ATOM 1719 C C . ILE A 1 221 ? 27.278 4.608 -22.814 1.00 96.88 221 ILE A C 1
ATOM 1721 O O . ILE A 1 221 ? 27.209 3.392 -22.692 1.00 96.88 221 ILE A O 1
ATOM 1725 N N . GLN A 1 222 ? 27.906 5.162 -23.856 1.00 97.12 222 GLN A N 1
ATOM 1726 C CA . GLN A 1 222 ? 28.166 4.421 -25.101 1.00 97.12 222 GLN A CA 1
ATOM 1727 C C . GLN A 1 222 ? 29.034 3.160 -24.910 1.00 97.12 222 GLN A C 1
ATOM 1729 O O . GLN A 1 222 ? 28.760 2.110 -25.491 1.00 97.12 222 GLN A O 1
ATOM 1734 N N . ARG A 1 223 ? 30.108 3.232 -24.107 1.00 97.06 223 ARG A N 1
ATOM 1735 C CA . ARG A 1 223 ? 30.940 2.051 -23.804 1.00 97.06 223 ARG A CA 1
ATOM 1736 C C . ARG A 1 223 ? 30.200 1.031 -22.944 1.00 97.06 223 ARG A C 1
ATOM 1738 O O . ARG A 1 223 ? 30.424 -0.155 -23.150 1.00 97.06 223 ARG A O 1
ATOM 1745 N N . LYS A 1 224 ? 29.335 1.471 -22.024 1.00 97.31 224 LYS A N 1
ATOM 1746 C CA . LYS A 1 224 ? 28.533 0.585 -21.172 1.00 97.31 224 LYS A CA 1
ATOM 1747 C C . LYS A 1 224 ? 27.404 -0.086 -21.942 1.00 97.31 224 LYS A C 1
ATOM 1749 O O . LYS A 1 224 ? 27.220 -1.286 -21.781 1.00 97.31 224 LYS A O 1
ATOM 1754 N N . GLU A 1 225 ? 26.742 0.628 -22.848 1.00 97.38 225 GLU A N 1
ATOM 1755 C CA . GLU A 1 225 ? 25.803 0.027 -23.797 1.00 97.38 225 GLU A CA 1
ATOM 1756 C C . GLU A 1 225 ? 26.491 -1.052 -24.639 1.00 97.38 225 GLU A C 1
ATOM 1758 O O . GLU A 1 225 ? 25.966 -2.153 -24.764 1.00 97.38 225 GLU A O 1
ATOM 1763 N N . ARG A 1 226 ? 27.710 -0.794 -25.136 1.00 96.06 226 ARG A N 1
ATOM 1764 C CA . ARG A 1 226 ? 28.491 -1.804 -25.868 1.00 96.06 226 ARG A CA 1
ATOM 1765 C C . ARG A 1 226 ? 28.885 -3.000 -24.994 1.00 96.06 226 ARG A C 1
ATOM 1767 O O . ARG A 1 226 ? 28.741 -4.134 -25.432 1.00 96.06 226 ARG A O 1
ATOM 1774 N N . GLU A 1 227 ? 29.391 -2.755 -23.785 1.00 97.00 227 GLU A N 1
ATOM 1775 C CA . GLU A 1 227 ? 29.827 -3.794 -22.835 1.00 97.00 227 GLU A CA 1
ATOM 1776 C C . GLU A 1 227 ? 28.680 -4.733 -22.442 1.00 97.00 227 GLU A C 1
ATOM 1778 O O . GLU A 1 227 ? 28.875 -5.944 -22.364 1.00 97.00 227 GLU A O 1
ATOM 1783 N N . HIS A 1 228 ? 27.485 -4.179 -22.230 1.00 96.75 228 HIS A N 1
ATOM 1784 C CA . HIS A 1 228 ? 26.303 -4.928 -21.806 1.00 96.75 228 HIS A CA 1
ATOM 1785 C C . HIS A 1 228 ? 25.382 -5.345 -22.964 1.00 96.75 228 HIS A C 1
ATOM 1787 O O . HIS A 1 228 ? 24.375 -6.002 -22.717 1.00 96.75 228 HIS A O 1
ATOM 1793 N N . GLY A 1 229 ? 25.718 -4.998 -24.211 1.00 96.19 229 GLY A N 1
ATOM 1794 C CA . GLY A 1 229 ? 24.928 -5.353 -25.393 1.00 96.19 229 GLY A CA 1
ATOM 1795 C C . GLY A 1 229 ? 23.545 -4.698 -25.432 1.00 96.19 229 GLY A C 1
ATOM 1796 O O . GLY A 1 229 ? 22.577 -5.345 -25.820 1.00 96.19 229 GLY A O 1
ATOM 1797 N N . VAL A 1 230 ? 23.432 -3.439 -25.005 1.00 96.56 230 VAL A N 1
ATOM 1798 C CA . VAL A 1 230 ? 22.166 -2.694 -25.023 1.00 96.56 230 VAL A CA 1
ATOM 1799 C C . VAL A 1 230 ? 21.810 -2.325 -26.467 1.00 96.56 230 VAL A C 1
ATOM 1801 O O . VAL A 1 230 ? 22.570 -1.639 -27.150 1.00 96.56 230 VAL A O 1
ATOM 1804 N N . GLU A 1 231 ? 20.638 -2.768 -26.926 1.00 95.31 231 GLU A N 1
ATOM 1805 C CA . GLU A 1 231 ? 20.199 -2.650 -28.327 1.00 95.31 231 GLU A CA 1
ATOM 1806 C C . GLU A 1 231 ? 20.072 -1.198 -28.819 1.00 95.31 231 GLU A C 1
ATOM 1808 O O . GLU A 1 231 ? 20.233 -0.930 -30.010 1.00 95.31 231 GLU A O 1
ATOM 1813 N N . THR A 1 232 ? 19.845 -0.245 -27.908 1.00 95.38 232 THR A N 1
ATOM 1814 C CA . THR A 1 232 ? 19.731 1.189 -28.223 1.00 95.38 232 THR A CA 1
ATOM 1815 C C . THR A 1 232 ? 21.036 1.828 -28.695 1.00 95.38 232 THR A C 1
ATOM 1817 O O . THR A 1 232 ? 20.988 2.924 -29.252 1.00 95.38 232 THR A O 1
ATOM 1820 N N . LEU A 1 233 ? 22.190 1.156 -28.555 1.00 95.94 233 LEU A N 1
ATOM 1821 C CA . LEU A 1 233 ? 23.455 1.622 -29.137 1.00 95.94 233 LEU A CA 1
ATOM 1822 C C . LEU A 1 233 ? 23.329 1.814 -30.659 1.00 95.94 233 LEU A C 1
ATOM 1824 O O . LEU A 1 233 ? 23.808 2.810 -31.209 1.00 95.94 233 LEU A O 1
ATOM 1828 N N . THR A 1 234 ? 22.644 0.875 -31.318 1.00 93.56 234 THR A N 1
ATOM 1829 C CA . THR A 1 234 ? 22.224 0.943 -32.724 1.00 93.56 234 THR A CA 1
ATOM 1830 C C . THR A 1 234 ? 20.790 1.469 -32.794 1.00 93.56 234 THR A C 1
ATOM 1832 O O . THR A 1 23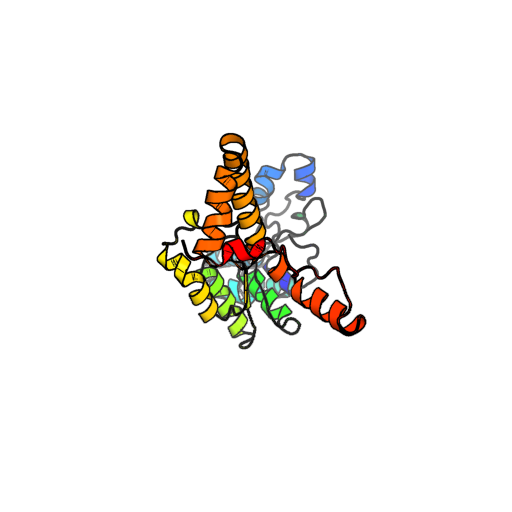4 ? 19.834 0.726 -33.022 1.00 93.56 234 THR A O 1
ATOM 1835 N N . HIS A 1 235 ? 20.626 2.753 -32.493 1.00 94.50 235 HIS A N 1
ATOM 1836 C CA . HIS A 1 235 ? 19.342 3.430 -32.341 1.00 94.50 235 HIS A CA 1
ATOM 1837 C C . HIS A 1 235 ? 18.496 3.497 -33.625 1.00 94.50 235 HIS A C 1
ATOM 1839 O O . HIS A 1 235 ? 17.277 3.501 -33.507 1.00 94.50 235 HIS A O 1
ATOM 1845 N N . GLN A 1 236 ? 19.090 3.523 -34.823 1.00 89.94 236 GLN A N 1
ATOM 1846 C CA . GLN A 1 236 ? 18.381 3.428 -36.110 1.00 89.94 236 GLN A CA 1
ATOM 1847 C C . GLN A 1 236 ? 17.807 2.032 -36.318 1.00 89.94 236 GLN A C 1
ATOM 1849 O O . GLN A 1 236 ? 16.644 1.876 -36.691 1.00 89.94 236 GLN A O 1
ATOM 1854 N N . LYS A 1 237 ? 18.603 0.995 -36.047 1.00 90.81 237 LYS A N 1
ATOM 1855 C CA . LYS A 1 237 ? 18.096 -0.374 -36.084 1.00 90.81 237 LYS A CA 1
ATOM 1856 C C . LYS A 1 237 ? 16.985 -0.581 -35.052 1.00 90.81 237 LYS A C 1
ATOM 1858 O O . LYS A 1 237 ? 15.915 -1.077 -35.395 1.00 90.81 237 LYS A O 1
ATOM 1863 N N . TRP A 1 238 ? 17.216 -0.161 -33.807 1.00 94.94 238 TRP A N 1
ATOM 1864 C CA . TRP A 1 238 ? 16.261 -0.300 -32.704 1.00 94.94 238 TRP A CA 1
ATOM 1865 C C . TRP A 1 238 ? 14.948 0.459 -32.952 1.00 94.94 238 TRP A C 1
ATOM 1867 O O . TRP A 1 238 ? 13.877 -0.060 -32.646 1.00 94.94 238 TRP A O 1
ATOM 1877 N N . SER A 1 239 ? 15.001 1.652 -33.559 1.00 95.06 239 SER A N 1
ATOM 1878 C CA . SER A 1 239 ? 13.802 2.421 -33.923 1.00 95.06 239 SER A CA 1
ATOM 1879 C C . SER A 1 239 ? 13.030 1.836 -35.113 1.00 95.06 239 SER A C 1
ATOM 1881 O O . SER A 1 239 ? 11.939 2.316 -35.424 1.00 95.06 239 SER A O 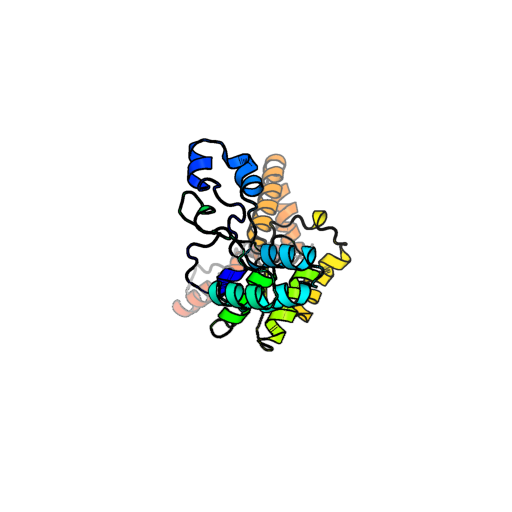1
ATOM 1883 N N . GLY A 1 240 ? 13.567 0.801 -35.769 1.00 94.06 240 GLY A N 1
ATOM 1884 C CA . GLY A 1 240 ? 12.925 0.108 -36.880 1.00 94.06 240 GLY A CA 1
ATOM 1885 C C . GLY A 1 240 ? 13.188 0.729 -38.252 1.00 94.06 240 GLY A C 1
ATOM 1886 O O . GLY A 1 240 ? 12.398 0.497 -39.168 1.00 94.06 240 GLY A O 1
ATOM 1887 N N . SER A 1 241 ? 14.276 1.486 -38.439 1.00 91.50 241 SER A N 1
ATOM 1888 C CA . SER A 1 241 ? 14.609 2.093 -39.739 1.00 91.50 241 SER A CA 1
ATOM 1889 C C . SER A 1 241 ? 14.723 1.059 -40.870 1.00 91.50 241 SER A C 1
ATOM 1891 O O . SER A 1 241 ? 14.269 1.319 -41.980 1.00 91.50 241 SER A O 1
ATOM 1893 N N . GLU A 1 242 ? 15.218 -0.150 -40.582 1.00 88.81 242 GLU A N 1
ATOM 1894 C CA . GLU A 1 242 ? 15.258 -1.268 -41.542 1.00 88.81 242 GLU A CA 1
ATOM 1895 C C . GLU A 1 242 ? 13.856 -1.676 -42.036 1.00 88.81 242 GLU A C 1
ATOM 1897 O O . GLU A 1 242 ? 13.671 -1.978 -43.214 1.00 88.81 242 GLU A O 1
ATOM 1902 N N . ILE A 1 243 ? 12.846 -1.644 -41.156 1.00 91.81 243 ILE A N 1
ATOM 1903 C CA . ILE A 1 243 ? 11.455 -1.972 -41.508 1.00 91.81 243 ILE A CA 1
ATOM 1904 C C . ILE A 1 243 ? 10.892 -0.906 -42.452 1.00 91.81 243 ILE A C 1
ATOM 1906 O O . ILE A 1 243 ? 10.230 -1.234 -43.438 1.00 91.81 243 ILE A O 1
ATOM 1910 N N . VAL A 1 244 ? 11.159 0.369 -42.160 1.00 91.12 244 VAL A N 1
ATOM 1911 C CA . VAL A 1 244 ? 10.706 1.497 -42.985 1.00 91.12 244 VAL A CA 1
ATOM 1912 C C . VAL A 1 244 ? 11.353 1.457 -44.370 1.00 91.12 244 VAL A C 1
ATOM 1914 O O . VAL A 1 244 ? 10.674 1.692 -45.371 1.00 91.12 244 VAL A O 1
ATOM 1917 N N . ASP A 1 245 ? 12.632 1.104 -44.445 1.00 87.69 245 ASP A N 1
ATOM 1918 C CA . ASP A 1 245 ? 13.335 0.947 -45.716 1.00 87.69 245 ASP A CA 1
ATOM 1919 C C . ASP A 1 245 ? 12.780 -0.189 -46.563 1.00 87.69 245 ASP A C 1
ATOM 1921 O O . ASP A 1 245 ? 12.566 -0.007 -47.763 1.00 87.69 245 ASP A O 1
ATOM 1925 N N . GLU A 1 246 ? 12.488 -1.33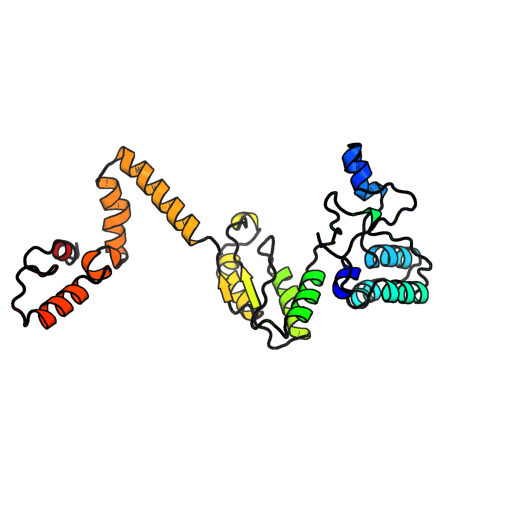8 -45.954 1.00 88.62 246 GLU A N 1
ATOM 1926 C CA . GLU A 1 246 ? 11.901 -2.461 -46.680 1.00 88.62 246 GLU A CA 1
ATOM 1927 C C . GLU A 1 246 ? 10.507 -2.103 -47.215 1.00 88.62 246 GLU A C 1
ATOM 1929 O O . GLU A 1 246 ? 10.197 -2.356 -48.381 1.00 88.62 246 GLU A O 1
ATOM 1934 N N . MET A 1 247 ? 9.687 -1.408 -46.417 1.00 90.69 247 MET A N 1
ATOM 1935 C CA . MET A 1 247 ? 8.404 -0.868 -46.882 1.00 90.69 247 MET A CA 1
ATOM 1936 C C . MET A 1 247 ? 8.585 0.087 -48.071 1.00 90.69 247 MET A C 1
ATOM 1938 O O . MET A 1 247 ? 7.857 -0.010 -49.063 1.00 90.69 247 MET A O 1
ATOM 1942 N N . GLY A 1 248 ? 9.565 0.992 -48.001 1.00 87.00 248 GLY A N 1
ATOM 1943 C CA . GLY A 1 248 ? 9.883 1.924 -49.082 1.00 87.00 248 GLY A CA 1
ATOM 1944 C C . GLY A 1 248 ? 10.350 1.217 -50.356 1.00 87.00 248 GLY A C 1
ATOM 1945 O O . GLY A 1 248 ? 9.921 1.571 -51.458 1.00 87.00 248 GLY A O 1
ATOM 1946 N N . ASN A 1 249 ? 11.179 0.185 -50.224 1.00 85.44 249 ASN A N 1
ATOM 1947 C CA . ASN A 1 249 ? 11.652 -0.628 -51.341 1.00 85.44 249 ASN A CA 1
ATOM 1948 C C . ASN A 1 249 ? 10.508 -1.392 -52.012 1.00 85.44 249 ASN A C 1
ATOM 1950 O O . ASN A 1 249 ? 10.409 -1.367 -53.239 1.00 85.44 249 ASN A O 1
ATOM 1954 N N . ILE A 1 250 ? 9.601 -1.993 -51.236 1.00 89.88 250 ILE A N 1
ATOM 1955 C CA . ILE A 1 250 ? 8.419 -2.687 -51.767 1.00 89.88 250 ILE A CA 1
ATOM 1956 C C . ILE A 1 250 ? 7.536 -1.721 -52.570 1.00 89.88 250 ILE A C 1
ATOM 1958 O O . ILE A 1 250 ? 7.165 -2.026 -53.703 1.00 89.88 250 ILE A O 1
ATOM 1962 N N . VAL A 1 251 ? 7.225 -0.541 -52.021 1.00 89.62 251 VAL A N 1
ATOM 1963 C CA . VAL A 1 251 ? 6.345 0.444 -52.681 1.00 89.62 251 VAL A CA 1
ATOM 1964 C C . VAL A 1 251 ? 6.996 1.059 -53.920 1.00 89.62 251 VAL A C 1
ATOM 1966 O O . VAL A 1 251 ? 6.318 1.315 -54.914 1.00 89.62 251 VAL A O 1
ATOM 1969 N N . SER A 1 252 ? 8.308 1.290 -53.883 1.00 86.69 252 SER A N 1
ATOM 1970 C CA . SER A 1 252 ? 9.053 1.866 -55.010 1.00 86.69 252 SER A CA 1
ATOM 1971 C C . SER A 1 252 ? 9.470 0.839 -56.066 1.00 86.69 252 SER A C 1
ATOM 1973 O O . SER A 1 252 ? 10.073 1.216 -57.065 1.00 86.69 252 SER A O 1
ATOM 1975 N N . GLY A 1 253 ? 9.197 -0.455 -55.869 1.00 83.50 253 GLY A N 1
ATOM 1976 C CA . GLY A 1 253 ? 9.712 -1.504 -56.754 1.00 83.50 253 GLY A CA 1
ATOM 1977 C C . GLY A 1 253 ? 11.246 -1.562 -56.783 1.00 83.50 253 GLY A C 1
ATOM 1978 O O . GLY A 1 253 ? 11.829 -1.909 -57.808 1.00 83.50 253 GLY A O 1
ATOM 1979 N N . GLY A 1 254 ? 11.900 -1.178 -55.683 1.00 76.94 254 GLY A N 1
ATOM 1980 C CA . GLY A 1 254 ? 13.356 -1.156 -55.542 1.00 76.94 254 GLY A CA 1
ATOM 1981 C C . GLY A 1 254 ? 14.059 0.042 -56.188 1.00 76.94 254 GLY A C 1
ATOM 1982 O O . GLY A 1 254 ? 15.283 0.029 -56.295 1.00 76.94 254 GLY A O 1
ATOM 1983 N N . THR A 1 255 ? 13.334 1.079 -56.627 1.00 75.69 255 THR A N 1
ATOM 1984 C CA . THR A 1 255 ? 13.939 2.263 -57.269 1.00 75.69 255 THR A CA 1
ATOM 1985 C C . THR A 1 255 ? 14.198 3.430 -56.312 1.00 75.69 255 THR A C 1
ATOM 1987 O O . THR A 1 255 ? 14.572 4.513 -56.764 1.00 75.69 255 THR A O 1
ATOM 1990 N N . SER A 1 256 ? 13.955 3.263 -55.008 1.00 72.75 256 SER A N 1
ATOM 1991 C CA . SER A 1 256 ? 14.186 4.317 -54.013 1.00 72.75 256 SER A CA 1
ATOM 1992 C C . SER A 1 256 ? 15.675 4.664 -53.894 1.00 72.75 256 SER A C 1
ATOM 1994 O O . SER A 1 256 ? 16.515 3.786 -53.709 1.00 72.75 256 SER A O 1
ATOM 1996 N N . SER A 1 257 ? 16.011 5.957 -53.960 1.00 70.31 257 SER A N 1
ATOM 1997 C CA . SER A 1 257 ? 17.387 6.460 -53.812 1.00 70.31 257 SER A CA 1
ATOM 1998 C C . SER A 1 257 ? 17.701 7.004 -52.412 1.00 70.31 257 SER A C 1
ATOM 2000 O O . SER A 1 257 ? 18.777 7.560 -52.209 1.00 70.31 257 SER A O 1
ATOM 2002 N N . THR A 1 258 ? 16.763 6.911 -51.462 1.00 68.50 258 THR A N 1
ATOM 2003 C CA . THR A 1 258 ? 16.847 7.558 -50.136 1.00 68.50 258 THR A CA 1
ATOM 2004 C C . THR A 1 258 ? 16.691 6.579 -48.970 1.00 68.50 258 THR A C 1
ATOM 2006 O O . THR A 1 258 ? 16.204 6.974 -47.915 1.00 68.50 258 THR A O 1
ATOM 2009 N N . GLY A 1 259 ? 17.057 5.305 -49.152 1.00 67.31 259 GLY A N 1
ATOM 2010 C CA . GLY A 1 259 ? 17.027 4.319 -48.065 1.00 67.31 259 GLY A CA 1
ATOM 2011 C C . GLY A 1 259 ? 17.897 4.757 -46.881 1.00 67.31 259 GLY A C 1
ATOM 2012 O O . GLY A 1 259 ? 19.041 5.182 -47.066 1.00 67.31 259 GLY A O 1
ATOM 2013 N N . ILE A 1 260 ? 17.348 4.667 -45.675 1.00 67.56 260 ILE A N 1
ATOM 2014 C CA . ILE A 1 260 ? 17.952 5.084 -44.404 1.00 67.56 260 ILE A CA 1
ATOM 2015 C C . ILE A 1 260 ? 19.194 4.234 -44.085 1.00 67.56 260 ILE A C 1
ATOM 2017 O O . ILE A 1 260 ? 20.189 4.750 -43.579 1.00 67.56 260 ILE A O 1
ATOM 2021 N N . MET A 1 261 ? 19.171 2.957 -44.467 1.00 65.94 261 MET A N 1
ATOM 2022 C CA . MET A 1 261 ? 20.204 1.944 -44.255 1.00 65.94 261 MET A CA 1
ATOM 2023 C C . MET A 1 261 ? 21.177 1.801 -45.438 1.00 65.94 261 MET A C 1
ATOM 2025 O O . MET A 1 261 ? 21.873 0.795 -45.579 1.00 65.94 261 MET A O 1
ATOM 2029 N N . SER A 1 262 ? 21.222 2.798 -46.323 1.00 64.69 262 SER A N 1
ATOM 2030 C CA . SER A 1 262 ? 22.084 2.801 -47.508 1.00 64.69 262 SER A CA 1
ATOM 2031 C C . SER A 1 262 ? 23.552 3.148 -47.190 1.00 64.69 262 SER A C 1
ATOM 2033 O O . SER A 1 262 ? 23.972 3.249 -46.033 1.00 64.69 262 SER A O 1
ATOM 2035 N N . ALA A 1 263 ? 24.378 3.296 -48.234 1.00 60.72 263 ALA A N 1
ATOM 2036 C CA . ALA A 1 263 ? 25.794 3.630 -48.104 1.00 60.72 263 ALA A CA 1
ATOM 2037 C C . ALA A 1 263 ? 25.987 4.939 -47.309 1.00 60.72 263 ALA A C 1
ATOM 2039 O O . ALA A 1 263 ? 25.684 6.022 -47.806 1.00 60.72 263 ALA A O 1
ATOM 2040 N N . GLY A 1 264 ? 26.509 4.831 -46.081 1.00 61.12 264 GLY A N 1
ATOM 2041 C CA . GLY A 1 264 ? 26.681 5.964 -45.161 1.00 61.12 264 GLY A CA 1
ATOM 2042 C C . GLY A 1 264 ? 26.069 5.775 -43.769 1.00 61.12 264 GLY A C 1
ATOM 2043 O O . GLY A 1 264 ? 26.238 6.662 -42.932 1.00 61.12 264 GLY A O 1
ATOM 2044 N N . VAL A 1 265 ? 25.408 4.641 -43.495 1.00 74.81 265 VAL A N 1
ATOM 2045 C CA . VAL A 1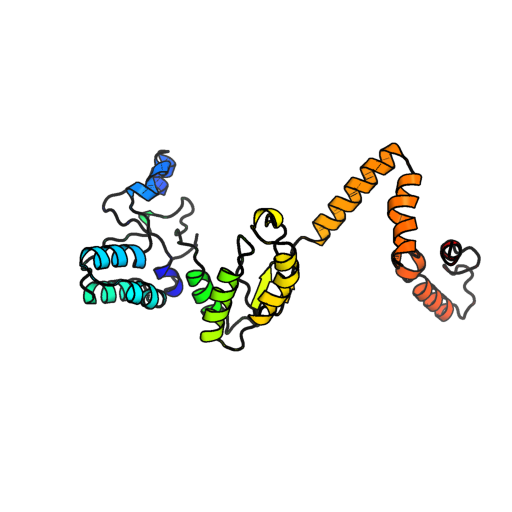 265 ? 24.965 4.271 -42.138 1.00 74.81 265 VAL A CA 1
ATOM 2046 C C . VAL A 1 265 ? 26.099 4.423 -41.130 1.00 74.81 265 VAL A C 1
ATOM 2048 O O . VAL A 1 265 ? 27.170 3.829 -41.257 1.00 74.81 265 VAL A O 1
ATOM 2051 N N . THR A 1 266 ? 25.841 5.217 -40.095 1.00 70.31 266 THR A N 1
ATOM 2052 C CA . THR A 1 266 ? 26.810 5.508 -39.037 1.00 70.31 266 THR A CA 1
ATOM 2053 C C . THR A 1 266 ? 26.910 4.381 -38.015 1.00 70.31 266 THR A C 1
ATOM 2055 O O . THR A 1 266 ? 27.846 4.374 -37.225 1.00 70.31 266 THR A O 1
ATOM 2058 N N . GLU A 1 267 ? 25.994 3.413 -38.015 1.00 78.75 267 GLU A N 1
ATOM 2059 C CA . GLU A 1 267 ? 25.951 2.354 -36.999 1.00 78.75 267 GLU A CA 1
ATOM 2060 C C . GLU A 1 267 ? 26.943 1.216 -37.242 1.00 78.75 267 GLU A C 1
ATOM 2062 O O . GLU A 1 267 ? 27.373 0.588 -36.279 1.00 78.75 267 GLU A O 1
ATOM 2067 N N . GLY A 1 268 ? 27.412 1.014 -38.480 1.00 72.19 268 GLY A N 1
ATOM 2068 C CA . GLY A 1 268 ? 28.402 -0.029 -38.796 1.00 72.19 268 GLY A CA 1
ATOM 2069 C C . GLY A 1 268 ? 29.741 0.140 -38.061 1.00 72.19 268 GLY A C 1
ATOM 2070 O O . GLY A 1 268 ? 30.529 -0.796 -37.959 1.00 72.19 268 GLY A O 1
ATOM 2071 N N . GLN A 1 269 ? 30.003 1.320 -37.485 1.00 77.00 269 GLN A N 1
ATOM 2072 C CA . GLN A 1 269 ? 31.168 1.556 -36.625 1.00 77.00 269 GLN A CA 1
ATOM 2073 C C . GLN A 1 269 ? 31.065 0.871 -35.248 1.00 77.00 269 GLN A C 1
ATOM 2075 O O . GLN A 1 269 ? 32.048 0.841 -34.507 1.00 77.00 269 GLN A O 1
ATOM 2080 N N . PHE A 1 270 ? 29.891 0.350 -34.877 1.00 79.62 270 PHE A N 1
ATOM 2081 C CA . PHE A 1 270 ? 29.656 -0.309 -33.591 1.00 79.62 270 PHE A CA 1
ATOM 2082 C C . PHE A 1 270 ? 29.808 -1.838 -33.636 1.00 79.62 270 PHE A C 1
ATOM 2084 O O . PHE A 1 270 ? 29.886 -2.449 -32.572 1.00 79.62 270 PHE A O 1
ATOM 2091 N N . ASP A 1 271 ? 29.946 -2.440 -34.823 1.00 69.19 271 ASP A N 1
ATOM 2092 C CA . ASP A 1 271 ? 30.083 -3.896 -35.007 1.00 69.19 271 ASP A CA 1
ATOM 2093 C C . ASP A 1 271 ? 31.475 -4.444 -34.630 1.00 69.19 271 ASP A C 1
ATOM 2095 O O . ASP A 1 271 ? 31.659 -5.649 -34.431 1.00 69.19 271 ASP A O 1
ATOM 2099 N N . ALA A 1 272 ? 32.483 -3.575 -34.517 1.00 63.91 272 ALA A N 1
ATOM 2100 C CA . ALA A 1 272 ? 33.840 -3.975 -34.163 1.00 63.91 272 ALA A CA 1
ATOM 2101 C C . ALA A 1 272 ? 33.965 -4.268 -32.655 1.00 63.91 272 ALA A C 1
ATOM 2103 O O . ALA A 1 272 ? 33.823 -3.379 -31.813 1.00 63.91 272 ALA A O 1
ATOM 2104 N N . LYS A 1 273 ? 34.301 -5.519 -32.306 1.00 53.22 273 LYS A N 1
ATOM 2105 C CA . LYS A 1 273 ? 34.754 -5.877 -30.953 1.00 53.22 273 LYS A CA 1
ATOM 2106 C C . LYS A 1 273 ? 36.139 -5.258 -30.719 1.00 53.22 273 LYS A C 1
ATOM 2108 O O . LYS A 1 273 ? 37.110 -5.708 -31.324 1.00 53.22 273 LYS A O 1
ATOM 2113 N N . HIS A 1 274 ? 36.212 -4.228 -29.878 1.00 53.12 274 HIS A N 1
ATOM 2114 C CA . HIS A 1 274 ? 37.464 -3.674 -29.349 1.00 53.12 274 HIS A CA 1
ATOM 2115 C C . HIS A 1 274 ? 37.775 -4.263 -27.979 1.00 53.12 274 HIS A C 1
ATOM 2117 O O . HIS A 1 274 ? 36.841 -4.298 -27.146 1.00 53.12 274 HIS A O 1
#

Sequence (274 aa):
MIDSNIDPIDHPHIKGATVKGVEPLYEAIQKGTDKDWEQRAGCMTFPDVVASVLKSKGVDASKWLKDSLKMSLPEMRKAAAALGAGEVFFDWDVARSVEGYFRIKGTTDFCVQRAIAWAPYADCIWMETGKPILAQATQFAAEVRAAVPHQMLAYNLSPSFNWDGAGMTDAQMESFIWDLAKLGFCWQFITLAGFHCDALSIDFFARDYAKRGAAAYVQLIQRKEREHGVETLTHQKWSGSEIVDEMGNIVSGGTSSTGIMSAGVTEGQFDAKH

InterPro domains:
  IPR006254 Isocitrate lyase [PF00463] (1-270)
  IPR006254 Isocitrate lyase [PTHR21631] (1-271)
  IPR006254 Isocitrate lyase [TIGR01346] (1-270)
  IPR015813 Pyruvate/Phosphoenolpyruvate kinase-like domain superfamily [SSF51621] (2-254)
  IPR040442 Pyruvate kinase-like domain superfamily [G3DSA:3.20.20.60] (79-271)

pLDDT: mean 94.45, std 8.05, range [53.12, 98.88]

Secondary structure (DSSP, 8-state):
-BS-S-STTTGGGBEEB-STTPPPHHHHHHHT--TTHHHHTT-EEHHHHHHHHHHHTT---HHHHHHGGG--HHHHHHHHHHTT------BSSTT--TT-PBPB---HHHHHHHHHHHGGG-SEEE---SS--HHHHHHHHHHHHHHSTT-EEEEE--TTS-SGGGT--HHHHHHHHHHHHTTTEEEEE-TTHHHHHHHHHHHHHHHHHHHHTHHHHIIIIIHHHHHHT-GGGSHHHHTTHHHHHHHHHHHHTT--S--TTSTT-SGGGGSS--